Protein AF-A0A7T2X081-F1 (afdb_monomer)

Mean predicted aligned error: 10.22 Å

Foldseek 3Di:
DVPVVVVVVVVVVVVVVLVVVVVVCVVVPDDPLRVLVSVLVVQVVVWFVVFDPPGALADDCVLPNPGFDDRTSVSVSVNSVQVCCQAQRDPQDQARPDDDPGGHPVQVVVLVVVQAHWDQDPVGIDRPHDGNDDDPVPAAQEDDQDDLVVDDQPDPLSVLQLQLLQLLLVLVVLVVCSSVHPDVPPSSVVNVVSVVVNVVSQCCQRCQPPHVPDPRGRGHNNDHRNDRCPDPVVVVVRDDDPVPDDDD

pLDDT: mean 84.36, std 16.95, range [39.41, 98.56]

Organism: NCBI:txid430531

Radius of gyration: 25.01 Å; Cα contacts (8 Å, |Δi|>4): 275; chains: 1; bounding box: 81×42×77 Å

Structure (mmCIF, N/CA/C/O backbone):
data_AF-A0A7T2X081-F1
#
_entry.id   AF-A0A7T2X081-F1
#
loop_
_atom_site.group_PDB
_atom_site.id
_atom_site.type_symbol
_atom_site.label_atom_id
_atom_site.label_alt_id
_atom_site.label_comp_id
_atom_site.label_asym_id
_atom_site.label_entity_id
_atom_site.label_seq_id
_atom_site.pdbx_PDB_ins_code
_atom_site.Cartn_x
_atom_site.Cartn_y
_atom_site.Cartn_z
_atom_site.occupancy
_atom_site.B_iso_or_equiv
_atom_site.auth_seq_id
_atom_site.auth_comp_id
_atom_site.auth_asym_id
_atom_site.auth_atom_id
_atom_site.pdbx_PDB_model_num
ATOM 1 N N . MET A 1 1 ? -3.471 -3.786 50.797 1.00 47.47 1 MET A N 1
ATOM 2 C CA . MET A 1 1 ? -2.414 -4.611 50.154 1.00 47.47 1 MET A CA 1
ATOM 3 C C . MET A 1 1 ? -2.957 -5.833 49.402 1.00 47.47 1 MET A C 1
ATOM 5 O O . MET A 1 1 ? -2.297 -6.295 48.482 1.00 47.47 1 MET A O 1
ATOM 9 N N . THR A 1 2 ? -4.150 -6.334 49.727 1.00 54.56 2 THR A N 1
ATOM 10 C CA . THR A 1 2 ? -4.808 -7.488 49.079 1.00 54.56 2 THR A CA 1
ATOM 11 C C . THR A 1 2 ? -5.361 -7.208 47.672 1.00 54.56 2 THR A C 1
ATOM 13 O O . THR A 1 2 ? -5.342 -8.093 46.822 1.00 54.56 2 THR A O 1
ATOM 16 N N . ASP A 1 3 ? -5.768 -5.970 47.391 1.00 52.50 3 ASP A N 1
ATOM 17 C CA . ASP A 1 3 ? -6.436 -5.579 46.137 1.00 52.50 3 ASP A CA 1
ATOM 18 C C . ASP A 1 3 ? -5.483 -5.520 44.916 1.00 52.50 3 ASP A C 1
ATOM 20 O O . ASP A 1 3 ? -5.758 -6.037 43.832 1.00 52.50 3 ASP A O 1
ATOM 24 N N . VAL A 1 4 ? -4.262 -5.013 45.121 1.00 48.81 4 VAL A N 1
ATOM 25 C CA . VAL A 1 4 ? -3.225 -4.917 44.073 1.00 48.81 4 VAL A CA 1
ATOM 26 C C . VAL A 1 4 ? -2.733 -6.301 43.631 1.00 48.81 4 VAL A C 1
ATOM 28 O O . VAL A 1 4 ? -2.499 -6.535 42.446 1.00 48.81 4 VAL A O 1
ATOM 31 N N . GLN A 1 5 ? -2.610 -7.251 44.563 1.00 40.78 5 GLN A N 1
ATOM 32 C CA . GLN A 1 5 ? -2.199 -8.617 44.229 1.00 40.78 5 GLN A CA 1
ATOM 33 C C . GLN A 1 5 ? -3.288 -9.396 43.487 1.00 40.78 5 GLN A C 1
ATOM 35 O O . GLN A 1 5 ? -2.959 -10.222 42.633 1.00 40.78 5 GLN A O 1
ATOM 40 N N . HIS A 1 6 ? -4.565 -9.122 43.771 1.00 41.69 6 HIS A N 1
ATOM 41 C CA . HIS A 1 6 ? -5.681 -9.702 43.028 1.00 41.69 6 HIS A CA 1
ATOM 42 C C . HIS A 1 6 ? -5.705 -9.170 41.588 1.00 41.69 6 HIS A C 1
ATOM 44 O O . HIS A 1 6 ? -5.665 -9.960 40.648 1.00 41.69 6 HIS A O 1
ATOM 50 N N . SER A 1 7 ? -5.611 -7.847 41.413 1.00 51.84 7 SER A N 1
ATOM 51 C CA . SER A 1 7 ? -5.510 -7.186 40.102 1.00 51.84 7 SER A CA 1
ATOM 52 C C . SER A 1 7 ? -4.356 -7.729 39.243 1.00 51.84 7 SER A C 1
ATOM 54 O O . SER A 1 7 ? -4.560 -8.118 38.092 1.00 51.84 7 SER A O 1
ATOM 56 N N . LEU A 1 8 ? -3.156 -7.882 39.818 1.00 39.72 8 LEU A N 1
ATOM 57 C CA . LEU A 1 8 ? -1.982 -8.422 39.116 1.00 39.72 8 LEU A CA 1
ATOM 58 C C . LEU A 1 8 ? -2.126 -9.900 38.718 1.00 39.72 8 LEU A C 1
ATOM 60 O O . LEU A 1 8 ? -1.595 -10.313 37.684 1.00 39.72 8 LEU A O 1
ATOM 64 N N . ARG A 1 9 ? -2.821 -10.715 39.521 1.00 48.00 9 ARG A N 1
ATOM 65 C CA . ARG A 1 9 ? -3.093 -12.127 39.199 1.00 48.00 9 ARG A CA 1
ATOM 66 C C . ARG A 1 9 ? -4.097 -12.248 38.056 1.00 48.00 9 ARG A C 1
ATOM 68 O O . ARG A 1 9 ? -3.857 -13.020 37.131 1.00 48.00 9 ARG A O 1
ATOM 75 N N . THR A 1 10 ? -5.153 -11.440 38.078 1.00 50.50 10 THR A N 1
ATOM 76 C CA . THR A 1 10 ? -6.158 -11.377 37.008 1.00 50.50 10 THR A CA 1
ATOM 77 C C . THR A 1 10 ? -5.542 -10.8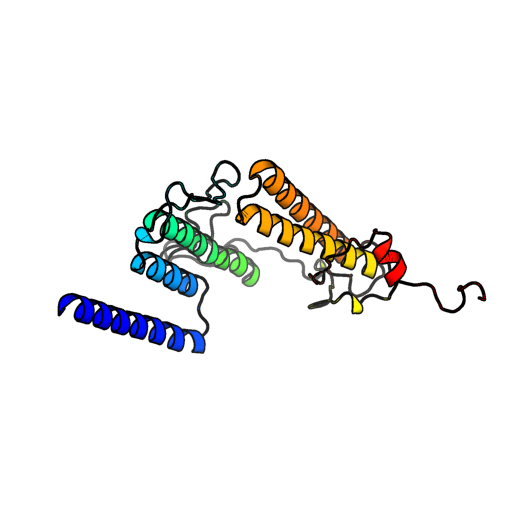81 35.699 1.00 50.50 10 THR A C 1
ATOM 79 O O . THR A 1 10 ? -5.813 -11.443 34.639 1.00 50.50 10 THR A O 1
ATOM 82 N N . TRP A 1 11 ? -4.640 -9.897 35.772 1.00 48.59 11 TRP A N 1
ATOM 83 C CA . TRP A 1 11 ? -3.919 -9.374 34.610 1.00 48.59 11 TRP A CA 1
ATOM 84 C C . TRP A 1 11 ? -2.988 -10.424 33.987 1.00 48.59 11 TRP A C 1
ATOM 86 O O . TRP A 1 11 ? -3.051 -10.670 32.787 1.00 48.59 11 TRP A O 1
ATOM 96 N N . LYS A 1 12 ? -2.198 -11.140 34.803 1.00 43.50 12 LYS A N 1
ATOM 97 C CA . LYS A 1 12 ? -1.326 -12.235 34.333 1.00 43.50 12 LYS A CA 1
ATOM 98 C C . LYS A 1 12 ? -2.103 -13.414 33.741 1.00 43.50 12 LYS A C 1
ATOM 100 O O . LYS A 1 12 ? -1.636 -14.016 32.779 1.00 43.50 12 LYS A O 1
ATOM 105 N N . ALA A 1 13 ? -3.260 -13.759 34.306 1.00 50.38 13 ALA A N 1
ATOM 106 C CA . ALA A 1 13 ? -4.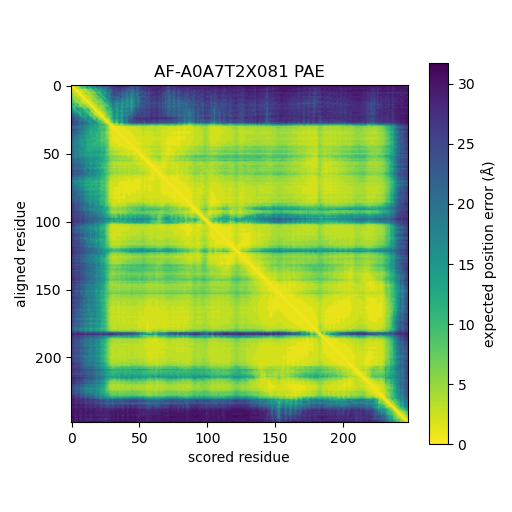101 -14.841 33.794 1.00 50.38 13 ALA A CA 1
ATOM 107 C C . ALA A 1 13 ? -4.726 -14.487 32.434 1.00 50.38 13 ALA A C 1
ATOM 109 O O . ALA A 1 13 ? -4.706 -15.314 31.525 1.00 50.38 13 ALA A O 1
ATOM 110 N N . ARG A 1 14 ? -5.204 -13.245 32.270 1.00 55.78 14 ARG A N 1
ATOM 111 C CA . ARG A 1 14 ? -5.718 -12.736 30.989 1.00 55.78 14 ARG A CA 1
ATOM 112 C C . ARG A 1 14 ? -4.627 -12.677 29.926 1.00 55.78 14 ARG A C 1
ATOM 114 O O . ARG A 1 14 ? -4.804 -13.259 28.866 1.00 55.78 14 ARG A O 1
ATOM 121 N N . PHE A 1 15 ? -3.460 -12.121 30.253 1.00 51.88 15 PHE A N 1
ATOM 122 C CA . PHE A 1 15 ? -2.326 -12.060 29.326 1.00 51.88 15 PHE A CA 1
ATOM 123 C C . PHE A 1 15 ? -1.852 -13.451 28.883 1.00 51.88 15 PHE A C 1
ATOM 125 O O . PHE A 1 15 ? -1.512 -13.640 27.723 1.00 51.88 15 PHE A O 1
ATOM 132 N N . ARG A 1 16 ? -1.877 -14.454 29.776 1.00 54.16 16 ARG A N 1
ATOM 133 C CA . ARG A 1 16 ? -1.564 -15.851 29.424 1.00 54.16 16 ARG A CA 1
ATOM 134 C C . ARG A 1 16 ? -2.585 -16.470 28.470 1.00 54.16 16 ARG A C 1
ATOM 136 O O . ARG A 1 16 ? -2.178 -17.212 27.585 1.00 54.16 16 ARG A O 1
ATOM 143 N N . ALA A 1 17 ? -3.874 -16.168 28.622 1.00 53.12 17 ALA A N 1
ATOM 144 C CA . ALA A 1 17 ? -4.904 -16.626 27.690 1.00 53.12 17 ALA A CA 1
ATOM 145 C C . ALA A 1 17 ? -4.756 -15.954 26.311 1.00 53.12 17 ALA A C 1
ATOM 147 O O . ALA A 1 17 ? -4.831 -16.635 25.291 1.00 53.12 17 ALA A O 1
ATOM 148 N N . THR A 1 18 ? -4.449 -14.652 26.275 1.00 54.59 18 THR A N 1
ATOM 149 C CA . THR A 1 18 ? -4.149 -13.911 25.037 1.00 54.59 18 THR A CA 1
ATOM 150 C C . THR A 1 18 ? -2.862 -14.414 24.371 1.00 54.59 18 THR A C 1
ATOM 152 O O . THR A 1 18 ? -2.838 -14.607 23.160 1.00 54.59 18 THR A O 1
ATOM 155 N N . SER A 1 19 ? -1.815 -14.717 25.150 1.00 53.28 19 SER A N 1
ATOM 156 C CA . SER A 1 19 ? -0.577 -15.349 24.666 1.00 53.28 19 SER A CA 1
ATOM 157 C C . SER A 1 19 ? -0.806 -16.755 24.117 1.00 53.28 19 SER A C 1
ATOM 159 O O . SER A 1 19 ? -0.250 -17.086 23.079 1.00 53.28 19 SER A O 1
ATOM 161 N N . ALA A 1 20 ? -1.634 -17.577 24.765 1.00 53.72 20 ALA A N 1
ATOM 162 C CA . ALA A 1 20 ? -1.940 -18.920 24.274 1.00 53.72 20 ALA A CA 1
ATOM 163 C C . ALA A 1 20 ? -2.733 -18.884 22.955 1.00 53.72 20 ALA A C 1
ATOM 165 O O . ALA A 1 20 ? -2.483 -19.695 22.068 1.00 53.72 20 ALA A O 1
ATOM 166 N N . LEU A 1 21 ? -3.642 -17.914 22.794 1.00 51.44 21 LEU A N 1
ATOM 167 C CA . LEU A 1 21 ? -4.319 -17.658 21.519 1.00 51.44 21 LEU A CA 1
ATOM 168 C C . LEU A 1 21 ? -3.327 -17.205 20.437 1.00 51.44 21 LEU A C 1
ATOM 170 O O . LEU A 1 21 ? -3.377 -17.724 19.330 1.00 51.44 21 LEU A O 1
ATOM 174 N N . LEU A 1 22 ? -2.386 -16.311 20.767 1.00 53.16 22 LEU A N 1
ATOM 175 C CA . LEU A 1 22 ? -1.318 -15.871 19.858 1.00 53.16 22 LEU A CA 1
ATOM 176 C C . LEU A 1 22 ? -0.390 -17.021 19.422 1.00 53.16 22 LEU A C 1
ATOM 178 O O . LEU A 1 22 ? -0.021 -17.086 18.252 1.00 53.16 22 LEU A O 1
ATOM 182 N N . GLU A 1 23 ? -0.034 -17.939 20.325 1.00 55.12 23 GLU A N 1
ATOM 183 C CA . GLU A 1 23 ? 0.834 -19.085 20.009 1.00 55.12 23 GLU A CA 1
ATOM 184 C C . GLU A 1 23 ? 0.128 -20.168 19.175 1.00 55.12 23 GLU A C 1
ATOM 186 O O . GLU A 1 23 ? 0.739 -20.742 18.274 1.00 55.12 23 GLU A O 1
ATOM 191 N N . ILE A 1 24 ? -1.165 -20.416 19.414 1.00 51.81 24 ILE A N 1
ATOM 192 C CA . ILE A 1 24 ? -1.968 -21.360 18.616 1.00 51.81 24 ILE A CA 1
ATOM 193 C C . ILE A 1 24 ? -2.199 -20.831 17.188 1.00 51.81 24 ILE A C 1
ATOM 195 O O . ILE A 1 24 ? -2.207 -21.617 16.237 1.00 51.81 24 ILE A O 1
ATOM 199 N N . ASP A 1 25 ? -2.355 -19.516 17.017 1.00 50.97 25 ASP A N 1
ATOM 200 C CA . ASP A 1 25 ? -2.622 -18.886 15.716 1.00 50.97 25 ASP A CA 1
ATOM 201 C C . ASP A 1 25 ? -1.334 -18.653 14.897 1.00 50.97 25 ASP A C 1
ATOM 203 O O . ASP A 1 25 ? -1.328 -18.796 13.674 1.00 50.97 25 ASP A O 1
ATOM 207 N N . ALA A 1 26 ? -0.192 -18.414 15.554 1.00 50.19 26 ALA A N 1
ATOM 208 C CA . ALA A 1 26 ? 1.115 -18.331 14.889 1.00 50.19 26 ALA A CA 1
ATOM 209 C C . ALA A 1 26 ? 1.510 -19.635 14.166 1.00 50.19 26 ALA A C 1
ATOM 211 O O . ALA A 1 26 ? 2.185 -19.586 13.139 1.00 50.19 26 ALA A O 1
ATOM 212 N N . ALA A 1 27 ? 1.047 -20.793 14.650 1.00 53.41 27 ALA A N 1
ATOM 213 C CA . ALA A 1 27 ? 1.278 -22.093 14.018 1.00 53.41 27 ALA A CA 1
ATOM 214 C C . ALA A 1 27 ? 0.388 -22.361 12.782 1.00 53.41 27 ALA A C 1
ATOM 216 O O . ALA A 1 27 ? 0.677 -23.281 12.014 1.00 53.41 27 ALA A O 1
ATOM 217 N N . ARG A 1 28 ? -0.688 -21.582 12.575 1.00 58.44 28 ARG A N 1
ATOM 218 C CA . ARG A 1 28 ? -1.619 -21.695 11.428 1.00 58.44 28 ARG A CA 1
ATOM 219 C C . ARG A 1 28 ? -1.616 -20.484 10.489 1.00 58.44 28 ARG A C 1
ATOM 221 O O . ARG A 1 28 ? -2.123 -20.599 9.378 1.00 58.44 28 ARG A O 1
ATOM 228 N N . GLY A 1 29 ? -1.005 -19.378 10.903 1.00 72.00 29 GLY A N 1
ATOM 229 C CA . GLY A 1 29 ? -1.048 -18.103 10.200 1.00 72.00 29 GLY A CA 1
ATOM 230 C C . GLY A 1 29 ? -2.359 -17.370 10.482 1.00 72.00 29 GLY A C 1
ATOM 231 O O . GLY A 1 29 ? -3.422 -17.776 10.022 1.00 72.00 29 GLY A O 1
ATOM 232 N N . LEU A 1 30 ? -2.267 -16.262 11.216 1.00 84.25 30 LEU A N 1
ATOM 233 C CA . LEU A 1 30 ? -3.377 -15.340 11.451 1.00 84.25 30 LEU A CA 1
ATOM 234 C C . LEU A 1 30 ? -3.886 -14.743 10.132 1.00 84.25 30 LEU A C 1
ATOM 236 O O . LEU A 1 30 ? -3.099 -14.224 9.337 1.00 84.25 30 LEU A O 1
ATOM 240 N N . THR A 1 31 ? -5.205 -14.719 9.933 1.00 89.38 31 THR A N 1
ATOM 241 C CA . THR A 1 31 ? -5.808 -13.800 8.953 1.00 89.38 31 THR A CA 1
ATOM 242 C C . THR A 1 31 ? -5.611 -12.348 9.396 1.00 89.38 31 THR A C 1
ATOM 244 O O . THR A 1 31 ? -5.414 -12.057 10.581 1.00 89.38 31 THR A O 1
ATOM 247 N N . ILE A 1 32 ? -5.702 -11.411 8.449 1.00 89.81 32 ILE A N 1
ATOM 248 C CA . ILE A 1 32 ? -5.635 -9.975 8.750 1.00 89.81 32 ILE A CA 1
ATOM 249 C C . ILE A 1 32 ? -6.745 -9.588 9.746 1.00 89.81 32 ILE A C 1
ATOM 251 O O . ILE A 1 32 ? -6.460 -8.895 10.724 1.00 89.81 32 ILE A O 1
ATOM 255 N N . GLY A 1 33 ? -7.977 -10.085 9.577 1.00 90.75 33 GLY A N 1
ATOM 256 C CA . GLY A 1 33 ? -9.068 -9.847 10.521 1.00 90.75 33 GLY A CA 1
ATOM 257 C C . GLY A 1 33 ? -8.808 -10.368 11.932 1.00 90.75 33 GLY A C 1
ATOM 258 O O . GLY A 1 33 ? -9.067 -9.656 12.907 1.00 90.75 33 GLY A O 1
ATOM 259 N N . GLN A 1 34 ? -8.238 -11.570 12.076 1.00 90.44 34 GLN A N 1
ATOM 260 C CA . GLN A 1 34 ? -7.848 -12.092 13.392 1.00 90.44 34 GLN A CA 1
ATOM 261 C C . GLN A 1 34 ? -6.754 -11.233 14.035 1.00 90.44 34 GLN A C 1
ATOM 263 O O . GLN A 1 34 ? -6.868 -10.875 15.208 1.00 90.44 34 GLN A O 1
ATOM 268 N N . PHE A 1 35 ? -5.732 -10.840 13.268 1.00 93.19 35 PHE A N 1
ATOM 269 C CA . PHE A 1 35 ? -4.669 -9.959 13.751 1.00 93.19 35 PHE A CA 1
ATOM 270 C C . PHE A 1 35 ? -5.232 -8.634 14.291 1.00 93.19 35 PHE A C 1
ATOM 272 O O . PHE A 1 35 ? -4.935 -8.233 15.419 1.00 93.19 35 PHE A O 1
ATOM 279 N N . TYR A 1 36 ? -6.120 -7.984 13.537 1.00 94.88 36 TYR A N 1
ATOM 280 C CA . TYR A 1 36 ? -6.758 -6.739 13.967 1.00 94.88 36 TYR A CA 1
ATOM 281 C C . TYR A 1 36 ? -7.749 -6.924 15.121 1.00 94.88 36 TYR A C 1
ATOM 283 O O . TYR A 1 36 ? -7.856 -6.043 15.976 1.00 94.88 36 TYR A O 1
ATOM 291 N N . SER A 1 37 ? -8.420 -8.073 15.211 1.00 91.62 37 SER A N 1
ATOM 292 C CA . SER A 1 37 ? -9.282 -8.403 16.352 1.00 91.62 37 SER A CA 1
ATOM 293 C C . SER A 1 37 ? -8.481 -8.481 17.652 1.00 91.62 37 SER A C 1
ATOM 295 O O . SER A 1 37 ? -8.911 -7.946 18.675 1.00 91.62 37 SER A O 1
ATOM 297 N N . LEU A 1 38 ? -7.280 -9.071 17.611 1.00 94.50 38 LEU A N 1
ATOM 298 C CA . LEU A 1 38 ? -6.371 -9.104 18.759 1.00 94.50 38 LEU A CA 1
ATOM 299 C C . LEU A 1 38 ? -5.942 -7.691 19.173 1.00 94.50 38 LEU A C 1
ATOM 301 O O . LEU A 1 38 ? -6.017 -7.356 20.355 1.00 94.50 38 LEU A O 1
ATOM 305 N N . ILE A 1 39 ? -5.570 -6.833 18.216 1.00 95.44 39 ILE A N 1
ATOM 306 C CA . ILE A 1 39 ? -5.230 -5.426 18.496 1.00 95.44 39 ILE A CA 1
ATOM 307 C C . ILE A 1 39 ? -6.420 -4.680 19.116 1.00 95.44 39 ILE A C 1
ATOM 309 O O . ILE A 1 39 ? -6.259 -4.007 20.133 1.00 95.44 39 ILE A O 1
ATOM 313 N N . SER A 1 40 ? -7.617 -4.821 18.543 1.00 96.62 40 SER A N 1
ATOM 314 C CA . SER A 1 40 ? -8.848 -4.184 19.031 1.00 96.62 40 SER A CA 1
ATOM 315 C C . SER A 1 40 ? -9.179 -4.587 20.473 1.00 96.62 40 SER A C 1
ATOM 317 O O . SER A 1 40 ? -9.556 -3.736 21.287 1.00 96.62 40 SER A O 1
ATOM 319 N N . ASN A 1 41 ? -9.002 -5.869 20.805 1.00 95.62 41 ASN A N 1
ATOM 320 C CA . ASN A 1 41 ? -9.203 -6.383 22.158 1.00 95.62 41 ASN A CA 1
ATOM 321 C C . ASN A 1 41 ? -8.161 -5.818 23.128 1.00 95.62 41 ASN A C 1
ATOM 323 O O . ASN A 1 41 ? -8.535 -5.315 24.186 1.00 95.62 41 ASN A O 1
ATOM 327 N N . MET A 1 42 ? -6.877 -5.812 22.748 1.00 96.56 42 MET A N 1
ATOM 328 C CA . MET A 1 42 ? -5.809 -5.231 23.572 1.00 96.56 42 MET A CA 1
ATOM 329 C C . MET A 1 42 ? -6.040 -3.739 23.845 1.00 96.56 42 MET A C 1
ATOM 331 O O . MET A 1 42 ? -5.890 -3.300 24.982 1.00 96.56 42 MET A O 1
ATOM 335 N N . ILE A 1 43 ? -6.469 -2.958 22.847 1.00 97.19 43 ILE A N 1
ATOM 336 C CA . ILE A 1 43 ? -6.833 -1.543 23.044 1.00 97.19 43 ILE A CA 1
ATOM 337 C C . ILE A 1 43 ? -7.970 -1.409 24.066 1.00 97.19 43 ILE A C 1
ATOM 339 O O . ILE A 1 43 ? -7.895 -0.564 24.960 1.00 97.19 43 ILE A O 1
ATOM 343 N N . GLY A 1 44 ? -8.993 -2.265 23.976 1.00 97.38 44 GLY A N 1
ATOM 344 C CA . GLY A 1 44 ? -10.091 -2.301 24.942 1.00 97.38 44 GLY A CA 1
ATOM 345 C C . GLY A 1 44 ? -9.638 -2.632 26.368 1.00 97.38 44 GLY A C 1
ATOM 346 O O . GLY A 1 44 ? -10.133 -2.033 27.319 1.00 97.38 44 GLY A O 1
ATOM 347 N N . GLU A 1 45 ? -8.666 -3.533 26.527 1.00 96.25 45 GLU A N 1
ATOM 348 C CA . GLU A 1 45 ? -8.097 -3.884 27.834 1.00 96.25 45 GLU A CA 1
ATOM 349 C C . GLU A 1 45 ? -7.258 -2.759 28.452 1.00 96.25 45 GLU A C 1
ATOM 351 O O . GLU A 1 45 ? -7.304 -2.559 29.670 1.00 96.25 45 GLU A O 1
ATOM 356 N N . VAL A 1 46 ? -6.490 -2.018 27.641 1.00 96.38 46 VAL A N 1
ATOM 357 C CA . VAL A 1 46 ? -5.747 -0.847 28.135 1.00 96.38 46 VAL A CA 1
ATOM 358 C C . VAL A 1 46 ? -6.719 0.260 28.556 1.00 96.38 46 VAL A C 1
ATOM 360 O O . VAL A 1 46 ? -6.487 0.916 29.577 1.00 96.38 46 VAL A O 1
ATOM 363 N N . GLY A 1 47 ? -7.827 0.423 27.830 1.00 97.12 47 GLY A N 1
ATOM 364 C CA . GLY A 1 47 ? -8.891 1.369 28.155 1.00 97.12 47 GLY A CA 1
ATOM 365 C C . GLY A 1 47 ? -8.577 2.813 27.750 1.00 97.12 47 GLY A C 1
ATOM 366 O O . GLY A 1 47 ? -7.500 3.126 27.240 1.00 97.12 47 GLY A O 1
ATOM 367 N N . ASP A 1 48 ? -9.513 3.726 28.025 1.00 97.38 48 ASP A N 1
ATOM 368 C CA . ASP A 1 48 ? -9.438 5.124 27.565 1.00 97.38 48 ASP A CA 1
ATOM 369 C C . ASP A 1 48 ? -8.224 5.904 28.098 1.00 97.38 48 ASP A C 1
ATOM 371 O O . ASP A 1 48 ? -7.785 6.873 27.484 1.00 97.38 48 ASP A O 1
ATOM 375 N N . LYS A 1 49 ? -7.602 5.439 29.187 1.00 95.62 49 LYS A N 1
ATOM 376 C CA . LYS A 1 49 ? -6.352 6.005 29.722 1.00 95.62 49 LYS A CA 1
ATOM 377 C C . LYS A 1 49 ? -5.151 5.895 28.769 1.00 95.62 49 LYS A C 1
ATOM 379 O O . LYS A 1 49 ? -4.122 6.509 29.034 1.00 95.62 49 LYS A O 1
ATOM 384 N N . ALA A 1 50 ? -5.247 5.091 27.706 1.00 93.81 50 ALA A N 1
ATOM 385 C CA . ALA A 1 50 ? -4.226 5.002 26.660 1.00 93.81 50 ALA A CA 1
ATOM 386 C C . ALA A 1 50 ? -4.168 6.254 25.772 1.00 93.81 50 ALA A C 1
ATOM 388 O O . ALA A 1 50 ? -3.162 6.493 25.103 1.00 93.81 50 ALA A O 1
ATOM 389 N N . PHE A 1 51 ? -5.260 7.020 25.726 1.00 96.06 51 PHE A N 1
ATOM 390 C CA . PHE A 1 51 ? -5.435 8.126 24.800 1.00 96.06 51 PHE A CA 1
ATOM 391 C C . PHE A 1 51 ? -5.127 9.453 25.482 1.00 96.06 51 PHE A C 1
ATOM 393 O O . PHE A 1 51 ? -5.293 9.629 26.688 1.00 96.06 51 PHE A O 1
ATOM 400 N N . ILE A 1 52 ? -4.649 10.398 24.684 1.00 94.06 52 ILE A N 1
ATOM 401 C CA . ILE A 1 52 ? -4.287 11.735 25.142 1.00 94.06 52 ILE A CA 1
ATOM 402 C C . ILE A 1 52 ? -5.344 12.746 24.700 1.00 94.06 52 ILE A C 1
ATOM 404 O O . ILE A 1 52 ? -5.970 12.588 23.650 1.00 94.06 52 ILE A O 1
ATOM 408 N N . ASN A 1 53 ? -5.486 13.819 25.472 1.00 90.88 53 ASN A N 1
ATOM 409 C CA . ASN A 1 53 ? -6.362 14.936 25.154 1.00 90.88 53 ASN A CA 1
ATOM 410 C C . ASN A 1 53 ? -5.572 16.257 25.284 1.00 90.88 53 ASN A C 1
ATOM 412 O O . ASN A 1 53 ? -5.037 16.508 26.366 1.00 90.88 53 ASN A O 1
ATOM 416 N N . PRO A 1 54 ? -5.470 17.090 24.230 1.00 91.25 54 PRO A N 1
ATOM 417 C CA . PRO A 1 54 ? -6.034 16.887 22.893 1.00 91.25 54 PRO A CA 1
ATOM 418 C C . PRO A 1 54 ? -5.349 15.744 22.120 1.00 91.25 54 PRO A C 1
ATOM 420 O O . PRO A 1 54 ? -4.163 15.476 22.342 1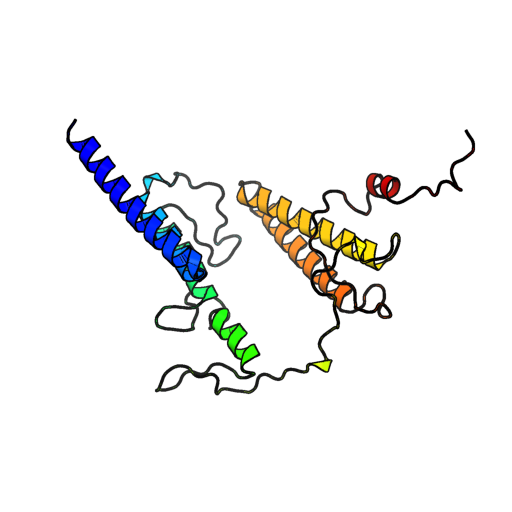.00 91.25 54 PRO A O 1
ATOM 423 N N . PRO A 1 55 ? -6.071 15.065 21.206 1.00 92.44 55 PRO A N 1
ATOM 424 C CA . PRO A 1 55 ? -5.473 14.066 20.329 1.00 92.44 55 PRO A CA 1
ATOM 425 C C . PRO A 1 55 ? -4.387 14.716 19.460 1.00 92.44 55 PRO A C 1
ATOM 427 O O . PRO A 1 55 ? -4.557 15.830 18.963 1.00 92.44 55 PRO A O 1
ATOM 430 N N . ARG A 1 56 ? -3.265 14.017 19.261 1.00 90.81 56 ARG A N 1
ATOM 431 C CA . ARG A 1 56 ? -2.133 14.492 18.444 1.00 90.81 56 ARG A CA 1
ATOM 432 C C . ARG A 1 56 ? -1.901 13.590 17.241 1.00 90.81 56 ARG A C 1
ATOM 434 O O . ARG A 1 56 ? -2.272 12.417 17.264 1.00 90.81 56 ARG A O 1
ATOM 441 N N . ASN A 1 57 ? -1.244 14.139 16.222 1.00 91.31 57 ASN A N 1
ATOM 442 C CA . ASN A 1 57 ? -0.765 13.409 15.043 1.00 91.31 57 ASN A CA 1
ATOM 443 C C . ASN A 1 57 ? -1.870 12.626 14.307 1.00 91.31 57 ASN A C 1
ATOM 445 O O . ASN A 1 57 ? -1.641 11.519 13.829 1.00 91.31 57 ASN A O 1
ATOM 449 N N . GLN A 1 58 ? -3.083 13.180 14.250 1.00 92.00 58 GLN A N 1
ATOM 450 C CA . GLN A 1 58 ? -4.221 12.553 13.579 1.00 92.00 58 GLN A CA 1
ATOM 451 C C . GLN A 1 58 ? -4.330 13.040 12.130 1.00 92.00 58 GLN A C 1
ATOM 453 O O . GLN A 1 58 ? -4.184 14.234 11.865 1.00 92.00 58 GLN A O 1
ATOM 458 N N . ILE A 1 59 ? -4.661 12.131 11.212 1.00 91.12 59 ILE A N 1
ATOM 459 C CA . ILE A 1 59 ? -5.124 12.473 9.863 1.00 91.12 59 ILE A CA 1
ATOM 460 C C . ILE A 1 59 ? -6.633 12.277 9.840 1.00 91.12 59 ILE A C 1
ATOM 462 O O . ILE A 1 59 ? -7.121 11.179 10.091 1.00 91.12 59 ILE A O 1
ATOM 466 N N . GLY A 1 60 ? -7.363 13.364 9.604 1.00 91.38 60 GLY A N 1
ATOM 467 C CA . GLY A 1 60 ? -8.817 13.389 9.713 1.00 91.38 60 GLY A CA 1
ATOM 468 C C . GLY A 1 60 ? -9.565 13.475 8.385 1.00 91.38 60 GLY A C 1
ATOM 469 O O . GLY A 1 60 ? -8.943 13.644 7.331 1.00 91.38 60 GLY A O 1
ATOM 470 N N . PRO A 1 61 ? -10.910 13.496 8.461 1.00 91.44 61 PRO A N 1
ATOM 471 C CA . PRO A 1 61 ? -11.817 13.620 7.317 1.00 91.44 61 PRO A CA 1
ATOM 472 C C . PRO A 1 61 ? -11.528 14.790 6.374 1.00 91.44 61 PRO A C 1
ATOM 474 O O . PRO A 1 61 ? -11.823 14.710 5.187 1.00 91.44 61 PRO A O 1
ATOM 477 N N . ALA A 1 62 ? -10.941 15.876 6.891 1.00 90.00 62 ALA A N 1
ATOM 478 C CA . ALA A 1 62 ? -10.583 17.050 6.097 1.00 90.00 62 ALA A CA 1
ATOM 479 C C . ALA A 1 62 ? -9.529 16.757 5.013 1.00 90.00 62 ALA A C 1
ATOM 481 O O . ALA A 1 62 ? -9.485 17.458 4.008 1.00 90.00 62 ALA A O 1
ATOM 482 N N . LEU A 1 63 ? -8.681 15.743 5.219 1.00 88.94 63 LEU A N 1
ATOM 483 C CA . LEU A 1 63 ? -7.649 15.324 4.264 1.00 88.94 63 LEU A CA 1
ATOM 484 C C . LEU A 1 63 ? -7.989 13.986 3.608 1.00 88.94 63 LEU A C 1
ATOM 486 O O . LEU A 1 63 ? -7.744 13.797 2.420 1.00 88.94 63 LEU A O 1
ATOM 490 N N . MET A 1 64 ? -8.559 13.062 4.380 1.00 88.12 64 MET A N 1
ATOM 491 C CA . MET A 1 64 ? -8.911 11.723 3.929 1.00 88.12 64 MET A CA 1
ATOM 492 C C . MET A 1 64 ? -10.362 11.441 4.317 1.00 88.12 64 MET A C 1
ATOM 494 O O . MET A 1 64 ? -10.623 11.211 5.499 1.00 88.12 64 MET A O 1
ATOM 498 N N . PRO A 1 65 ? -11.307 11.455 3.360 1.00 88.69 65 PRO A N 1
ATOM 499 C CA . PRO A 1 65 ? -12.682 11.048 3.621 1.00 88.69 65 PRO A CA 1
ATOM 500 C C . PRO A 1 65 ? -12.733 9.695 4.337 1.00 88.69 65 PRO A C 1
ATOM 502 O O . PRO A 1 65 ? -11.882 8.841 4.101 1.00 88.69 65 PRO A O 1
ATOM 505 N N . ASP A 1 66 ? -13.713 9.528 5.222 1.00 87.88 66 ASP A N 1
ATOM 506 C CA . ASP A 1 66 ? -13.935 8.316 6.026 1.00 87.88 66 ASP A CA 1
ATOM 507 C C . ASP A 1 66 ? -12.859 8.012 7.093 1.00 87.88 66 ASP A C 1
ATOM 509 O O . ASP A 1 66 ? -13.027 7.092 7.895 1.00 87.88 66 ASP A O 1
ATOM 513 N N . ALA A 1 67 ? -11.794 8.820 7.195 1.00 91.00 67 ALA A N 1
ATOM 514 C CA . ALA A 1 67 ? -10.807 8.680 8.263 1.00 91.00 67 ALA A CA 1
ATOM 515 C C . ALA A 1 67 ? -11.416 8.969 9.644 1.00 91.00 67 ALA A C 1
ATOM 517 O O . ALA A 1 67 ? -12.033 10.009 9.881 1.00 91.00 67 ALA A O 1
ATOM 518 N N . VAL A 1 68 ? -11.189 8.064 10.592 1.00 93.56 68 VAL A N 1
ATOM 519 C CA . VAL A 1 68 ? -11.670 8.199 11.969 1.00 93.56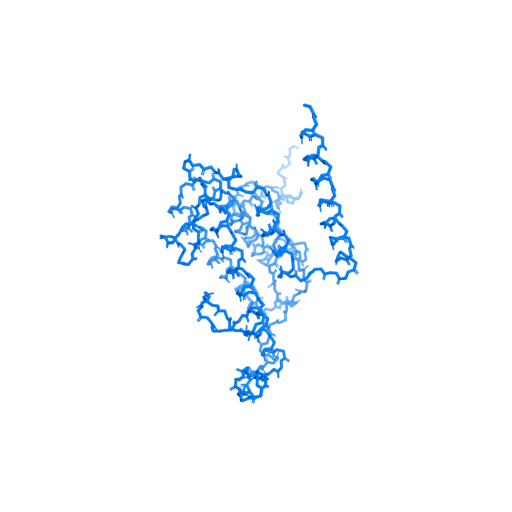 68 VAL A CA 1
ATOM 520 C C . VAL A 1 68 ? -10.614 8.914 12.810 1.00 93.56 68 VAL A C 1
ATOM 522 O O . VAL A 1 68 ? -9.488 8.438 12.936 1.00 93.56 68 VAL A O 1
ATOM 525 N N . ILE A 1 69 ? -10.983 10.040 13.428 1.00 95.06 69 ILE A N 1
ATOM 526 C CA . ILE A 1 69 ? -10.155 10.666 14.466 1.00 95.06 69 ILE A CA 1
ATOM 527 C C . ILE A 1 69 ? -10.235 9.809 15.729 1.00 95.06 69 ILE A C 1
ATOM 529 O O . ILE A 1 69 ? -11.318 9.604 16.279 1.00 95.06 69 ILE A O 1
ATOM 533 N N . VAL A 1 70 ? -9.086 9.327 16.199 1.00 96.38 70 VAL A N 1
ATOM 534 C CA . VAL A 1 70 ? -9.004 8.413 17.337 1.00 96.38 70 VAL A CA 1
ATOM 535 C C . VAL A 1 70 ? -8.767 9.196 18.626 1.00 96.38 70 VAL A C 1
ATOM 537 O O . VAL A 1 70 ? -7.708 9.790 18.830 1.00 96.38 70 VAL A O 1
ATOM 540 N N . THR A 1 71 ? -9.757 9.185 19.516 1.00 97.19 71 THR A N 1
ATOM 541 C CA . THR A 1 71 ? -9.738 9.919 20.796 1.00 97.19 71 THR A CA 1
ATOM 542 C C . THR A 1 71 ? -9.970 9.036 22.017 1.00 97.19 71 THR A C 1
ATOM 544 O O . THR A 1 71 ? -9.756 9.485 23.140 1.00 97.19 71 THR A O 1
ATOM 547 N N . ASN A 1 72 ? -10.420 7.799 21.815 1.00 97.62 72 ASN A N 1
ATOM 548 C CA . ASN A 1 72 ? -10.791 6.853 22.864 1.00 97.62 72 ASN A CA 1
ATOM 549 C C . ASN A 1 72 ? -10.838 5.419 22.306 1.00 97.62 72 ASN A C 1
ATOM 551 O O . ASN A 1 72 ? -10.655 5.199 21.104 1.00 97.62 72 ASN A O 1
ATOM 555 N N . VAL A 1 73 ? -11.136 4.439 23.163 1.00 98.31 73 VAL A N 1
ATOM 556 C CA . VAL A 1 73 ? -11.275 3.031 22.760 1.00 98.31 73 VAL A CA 1
ATOM 557 C C . VAL A 1 73 ? -12.327 2.871 21.665 1.00 98.31 73 VAL A C 1
ATOM 559 O O . VAL A 1 73 ? -12.081 2.180 20.679 1.00 98.31 73 VAL A O 1
ATOM 562 N N . ALA A 1 74 ? -13.483 3.523 21.799 1.00 98.19 74 ALA A N 1
ATOM 563 C CA . ALA A 1 74 ? -14.594 3.353 20.864 1.00 98.19 74 ALA A CA 1
ATOM 564 C C . ALA A 1 74 ? -14.224 3.766 19.426 1.00 98.19 74 ALA A C 1
ATOM 566 O O . ALA A 1 74 ? -14.497 3.023 18.480 1.00 98.19 74 ALA A O 1
ATOM 567 N N . THR A 1 75 ? -13.561 4.914 19.268 1.00 97.81 75 THR A N 1
ATOM 568 C CA . THR A 1 75 ? -13.090 5.433 17.972 1.00 97.81 75 THR A CA 1
ATOM 569 C C . THR A 1 75 ? -11.907 4.633 17.424 1.00 97.81 75 THR A C 1
ATOM 571 O O . THR A 1 75 ? -11.860 4.365 16.226 1.00 97.81 75 THR A O 1
ATOM 574 N N . ALA A 1 76 ? -10.997 4.152 18.278 1.00 97.81 76 ALA A N 1
ATOM 575 C CA . ALA A 1 76 ? -9.920 3.253 17.856 1.00 97.81 76 ALA A CA 1
ATOM 576 C C . ALA A 1 76 ? -10.464 1.926 17.302 1.00 97.81 76 ALA A C 1
ATOM 578 O O . ALA A 1 76 ? -10.072 1.476 16.226 1.00 97.81 76 ALA A O 1
ATOM 579 N N . GLN A 1 77 ? -11.415 1.316 18.011 1.00 97.81 77 GLN A N 1
ATOM 580 C CA . GLN A 1 77 ? -12.063 0.086 17.565 1.00 97.81 77 GLN A CA 1
ATOM 581 C C . GLN A 1 77 ? -12.922 0.319 16.318 1.00 97.81 77 GLN A C 1
ATOM 583 O O . GLN A 1 77 ? -13.038 -0.580 15.492 1.00 97.81 77 GLN A O 1
ATOM 588 N N . GLN A 1 78 ? -13.504 1.511 16.145 1.00 96.25 78 GLN A N 1
ATOM 589 C CA . GLN A 1 78 ? -14.173 1.888 14.898 1.00 96.25 78 GLN A CA 1
ATOM 590 C C . GLN A 1 78 ? -13.199 1.907 13.720 1.00 96.25 78 GLN A C 1
ATOM 592 O O . GLN A 1 78 ? -13.483 1.265 12.715 1.00 96.25 78 GLN A O 1
ATOM 597 N N . ALA A 1 79 ? -12.049 2.572 13.861 1.00 95.81 79 ALA A N 1
ATOM 598 C CA . ALA A 1 79 ? -11.028 2.607 12.816 1.00 95.81 79 ALA A CA 1
ATOM 599 C C . ALA A 1 79 ? -10.551 1.192 12.438 1.00 95.81 79 ALA A C 1
ATOM 601 O O . ALA A 1 79 ? -10.425 0.868 11.261 1.00 95.81 79 ALA A O 1
ATOM 602 N N . ILE A 1 80 ? -10.345 0.321 13.432 1.00 95.94 80 ILE A N 1
ATOM 603 C CA . ILE A 1 80 ? -9.948 -1.073 13.194 1.00 95.94 80 ILE A CA 1
ATOM 604 C C . ILE A 1 80 ? -11.048 -1.868 12.485 1.00 95.94 80 ILE A C 1
ATOM 606 O O . ILE A 1 80 ? -10.744 -2.622 11.563 1.00 95.94 80 ILE A O 1
ATOM 610 N N . ARG A 1 81 ? -12.319 -1.701 12.878 1.00 93.12 81 ARG A N 1
ATOM 611 C CA . ARG A 1 81 ? -13.440 -2.361 12.192 1.00 93.12 81 ARG A CA 1
ATOM 612 C C . ARG A 1 81 ? -13.473 -2.004 10.709 1.00 93.12 81 ARG A C 1
ATOM 614 O O . ARG A 1 81 ? -13.597 -2.915 9.903 1.00 93.12 81 ARG A O 1
ATOM 621 N N . THR A 1 82 ? -13.267 -0.735 10.354 1.00 92.50 82 THR A N 1
ATOM 622 C CA . THR A 1 82 ? -13.177 -0.310 8.948 1.00 92.50 82 THR A CA 1
ATOM 623 C C . THR A 1 82 ? -12.081 -1.065 8.190 1.00 92.50 82 THR A C 1
ATOM 625 O O . THR A 1 82 ? -12.349 -1.586 7.113 1.00 92.50 82 THR A O 1
ATOM 628 N N . ILE A 1 83 ? -10.881 -1.219 8.770 1.00 92.88 83 ILE A N 1
ATOM 629 C CA . ILE A 1 83 ? -9.776 -1.962 8.131 1.00 92.88 83 ILE A CA 1
ATOM 630 C C . ILE A 1 83 ? -10.170 -3.418 7.840 1.00 92.88 83 ILE A C 1
ATOM 632 O O . ILE A 1 83 ? -9.896 -3.938 6.757 1.00 92.88 83 ILE A O 1
ATOM 636 N N . VAL A 1 84 ? -10.809 -4.086 8.805 1.00 92.25 84 VAL A N 1
ATOM 637 C CA . VAL A 1 84 ? -11.258 -5.477 8.643 1.00 92.25 84 VAL A CA 1
ATOM 638 C C . VAL A 1 84 ? -12.356 -5.568 7.581 1.00 92.25 84 VAL A C 1
ATOM 640 O O . VAL A 1 84 ? -12.275 -6.403 6.682 1.00 92.25 84 VAL A O 1
ATOM 643 N N . GLU A 1 85 ? -13.343 -4.675 7.632 1.00 91.25 85 GLU A N 1
ATOM 644 C CA . GLU A 1 85 ? -14.476 -4.665 6.705 1.00 91.25 85 GLU A CA 1
ATOM 645 C C . GLU A 1 85 ? -14.061 -4.412 5.251 1.00 91.25 85 GLU A C 1
ATOM 647 O O . GLU A 1 85 ? -14.569 -5.083 4.354 1.00 91.25 85 GLU A O 1
ATOM 652 N N . GLU A 1 86 ? -13.115 -3.506 4.997 1.00 91.81 86 GLU A N 1
ATOM 653 C CA . GLU A 1 86 ? -12.562 -3.286 3.653 1.00 91.81 86 GLU A CA 1
ATOM 654 C C . GLU A 1 86 ? -11.733 -4.487 3.168 1.00 91.81 86 GLU A C 1
ATOM 656 O O . GLU A 1 86 ? -11.737 -4.822 1.981 1.00 91.81 86 GLU A O 1
ATOM 661 N N . GLY A 1 87 ? -11.024 -5.166 4.074 1.00 92.19 87 GLY A N 1
ATOM 662 C CA . GLY A 1 87 ? -10.180 -6.314 3.746 1.00 92.19 87 GLY A CA 1
ATOM 663 C C . GLY A 1 87 ? -10.972 -7.579 3.408 1.00 92.19 87 GLY A C 1
ATOM 664 O O . GLY A 1 87 ? -10.829 -8.148 2.321 1.00 92.19 87 GLY A O 1
ATOM 665 N N . GLU A 1 88 ? -11.812 -8.025 4.338 1.00 91.25 88 GLU A N 1
ATOM 666 C CA . GLU A 1 88 ? -12.467 -9.341 4.310 1.00 91.25 88 GLU A CA 1
ATOM 667 C C . GLU A 1 88 ? -13.994 -9.283 4.452 1.00 91.25 88 GLU A C 1
ATOM 669 O O . GLU A 1 88 ? -14.660 -10.317 4.383 1.00 91.25 88 GLU A O 1
ATOM 674 N N . GLY A 1 89 ? -14.568 -8.085 4.563 1.00 90.00 89 GLY A N 1
ATOM 675 C CA . GLY A 1 89 ? -15.999 -7.884 4.747 1.00 90.00 89 GLY A CA 1
ATOM 676 C C . GLY A 1 89 ? -16.408 -8.067 6.203 1.00 90.00 89 GLY A C 1
ATOM 677 O O . GLY A 1 89 ? -15.628 -7.895 7.134 1.00 90.00 89 GLY A O 1
ATOM 678 N N . THR A 1 90 ? -17.670 -8.419 6.407 1.00 85.69 90 THR A N 1
ATOM 679 C CA . THR A 1 90 ? -18.208 -8.733 7.735 1.00 85.69 90 THR A CA 1
ATOM 680 C C . THR A 1 90 ? -18.434 -10.234 7.863 1.00 85.69 90 THR A C 1
ATOM 682 O O . THR A 1 90 ? -18.531 -10.952 6.867 1.00 85.69 90 THR A O 1
ATOM 685 N N . SER A 1 91 ? -18.680 -10.709 9.085 1.00 79.00 91 SER A N 1
ATOM 686 C CA . SER A 1 91 ? -19.090 -12.100 9.329 1.00 79.00 91 SER A CA 1
ATOM 687 C C . SER A 1 91 ? -20.400 -12.506 8.636 1.00 79.00 91 SER A C 1
ATOM 689 O O . SER A 1 91 ? -20.730 -13.689 8.601 1.00 79.00 91 SER A O 1
ATOM 691 N N . LYS A 1 92 ? -21.166 -11.545 8.101 1.00 82.94 92 LYS A N 1
ATOM 692 C CA . LYS A 1 92 ? -22.484 -11.767 7.486 1.00 82.94 92 LYS A CA 1
ATOM 693 C C . LYS A 1 92 ? -22.575 -11.329 6.026 1.00 82.94 92 LYS A C 1
ATOM 695 O O . LYS A 1 92 ? -23.573 -11.627 5.374 1.00 82.94 92 LYS A O 1
ATOM 700 N N . SER A 1 93 ? -21.602 -10.574 5.523 1.00 85.69 93 SER A N 1
ATOM 701 C CA . SER A 1 93 ? -21.694 -9.943 4.209 1.00 85.69 93 SER A CA 1
ATOM 702 C C . SER A 1 93 ? -20.317 -9.710 3.593 1.00 85.69 93 SER A C 1
ATOM 704 O O . SER A 1 93 ? -19.440 -9.182 4.277 1.00 85.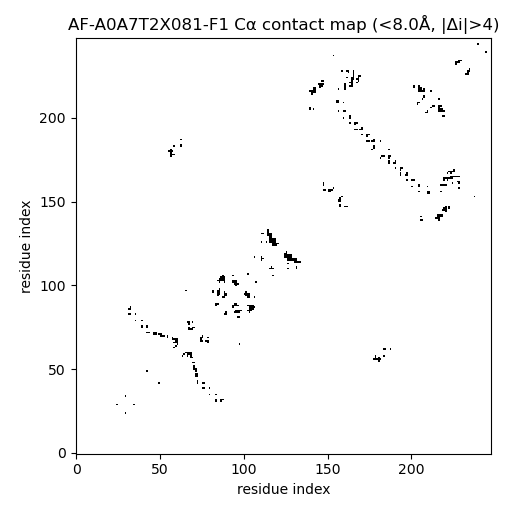69 93 SER A O 1
ATOM 706 N N . PRO A 1 94 ? -20.151 -9.983 2.286 1.00 85.94 94 PRO A N 1
ATOM 707 C CA . PRO A 1 94 ? -18.953 -9.635 1.532 1.00 85.94 94 PRO A CA 1
ATOM 708 C C . PRO A 1 94 ? -18.833 -8.140 1.241 1.00 85.94 94 PRO A C 1
ATOM 710 O O . PRO A 1 94 ? -17.875 -7.713 0.601 1.00 85.94 94 PRO A O 1
ATOM 713 N N . THR A 1 95 ? -19.836 -7.350 1.619 1.00 84.88 95 THR A N 1
ATOM 714 C CA . THR A 1 95 ? -19.845 -5.911 1.389 1.00 84.88 95 THR A CA 1
ATOM 715 C C . THR A 1 95 ? -19.001 -5.189 2.422 1.00 84.88 95 THR A C 1
ATOM 717 O O . THR A 1 95 ? -19.136 -5.455 3.616 1.00 84.88 95 THR A O 1
ATOM 720 N N . GLU A 1 96 ? -18.204 -4.233 1.964 1.00 79.12 96 GLU A N 1
ATOM 721 C CA . GLU A 1 96 ? -17.651 -3.210 2.848 1.00 79.12 96 GLU A CA 1
ATOM 722 C C . GLU A 1 96 ? -18.791 -2.286 3.311 1.00 79.12 96 GLU A C 1
ATOM 724 O O . GLU A 1 96 ? -19.705 -1.982 2.537 1.00 79.12 96 GLU A O 1
ATOM 729 N N . VAL A 1 97 ? -18.789 -1.903 4.590 1.00 74.69 97 VAL A N 1
ATOM 730 C CA . VAL A 1 97 ? -19.791 -0.975 5.151 1.00 74.69 97 VAL A CA 1
ATOM 731 C C . VAL A 1 97 ? -19.359 0.467 4.906 1.00 74.69 97 VAL A C 1
ATOM 733 O O . VAL A 1 97 ? -20.178 1.321 4.572 1.00 74.69 97 VAL A O 1
ATOM 736 N N . VAL A 1 98 ? -18.058 0.714 5.040 1.00 68.19 98 VAL A N 1
ATOM 737 C CA . VAL A 1 98 ? -17.386 1.972 4.731 1.00 68.19 98 VAL A CA 1
ATOM 738 C C . VAL A 1 98 ? -16.470 1.692 3.543 1.00 68.19 98 VAL A C 1
ATOM 740 O O . VAL A 1 98 ? -15.577 0.861 3.650 1.00 68.19 98 VAL A O 1
ATOM 743 N N . GLY A 1 99 ? -16.759 2.299 2.389 1.00 63.81 99 GLY A N 1
ATOM 744 C CA . GLY A 1 99 ? -15.994 2.096 1.158 1.00 63.81 99 GLY A CA 1
ATOM 745 C C . GLY A 1 99 ? -16.771 2.451 -0.116 1.00 63.81 99 GLY A C 1
ATOM 746 O O . GLY A 1 99 ? -17.950 2.806 -0.084 1.00 63.81 99 GLY A O 1
ATOM 747 N N . ARG A 1 100 ? -16.083 2.418 -1.263 1.00 69.62 100 ARG A N 1
ATOM 748 C CA . ARG A 1 100 ? -16.589 2.913 -2.565 1.00 69.62 100 ARG A CA 1
ATOM 749 C C . ARG A 1 100 ? -16.869 1.819 -3.596 1.00 69.62 100 ARG A C 1
ATOM 751 O O . ARG A 1 100 ? -17.426 2.093 -4.655 1.00 69.62 100 ARG A O 1
ATOM 758 N N . TYR A 1 101 ? -16.446 0.594 -3.323 1.00 69.12 101 TYR A N 1
ATOM 759 C CA . TYR A 1 101 ? -16.330 -0.515 -4.264 1.00 69.12 101 TYR A CA 1
ATOM 760 C C . TYR A 1 101 ? -17.259 -1.691 -3.950 1.00 69.12 101 TYR A C 1
ATOM 762 O O . TYR A 1 101 ? -17.154 -2.732 -4.606 1.00 69.12 101 TYR A O 1
ATOM 770 N N . ARG A 1 102 ? -18.209 -1.510 -3.019 1.00 83.31 102 ARG A N 1
ATOM 771 C CA . ARG A 1 102 ? -19.345 -2.398 -2.697 1.00 83.31 102 ARG A CA 1
ATOM 772 C C . ARG A 1 102 ? -18.973 -3.749 -2.081 1.00 83.31 102 ARG A C 1
ATOM 774 O O . ARG A 1 102 ? -19.737 -4.222 -1.250 1.00 83.31 102 ARG A O 1
ATOM 781 N N . TYR A 1 103 ? -17.863 -4.375 -2.464 1.00 92.25 103 TYR A N 1
ATOM 782 C CA . TYR A 1 103 ? -17.365 -5.635 -1.907 1.00 92.25 103 TYR A CA 1
ATOM 783 C C . TYR A 1 103 ? -15.952 -5.467 -1.351 1.00 92.25 103 TYR A C 1
ATOM 785 O O . TYR A 1 103 ? -15.132 -4.787 -1.965 1.00 92.25 103 TYR A O 1
ATOM 793 N N . ALA A 1 104 ? -15.658 -6.157 -0.253 1.00 94.12 104 ALA A N 1
ATOM 794 C CA . ALA A 1 104 ? -14.337 -6.169 0.359 1.00 94.12 104 ALA A CA 1
ATOM 795 C C . ALA A 1 104 ? -13.266 -6.771 -0.568 1.00 94.12 104 ALA A C 1
ATOM 797 O O . ALA A 1 104 ? -13.564 -7.520 -1.513 1.00 94.12 104 ALA A O 1
ATOM 798 N N . HIS A 1 105 ? -11.999 -6.462 -0.286 1.00 94.31 105 HIS A N 1
ATOM 799 C CA . HIS A 1 105 ? -10.847 -6.823 -1.111 1.00 94.31 105 HI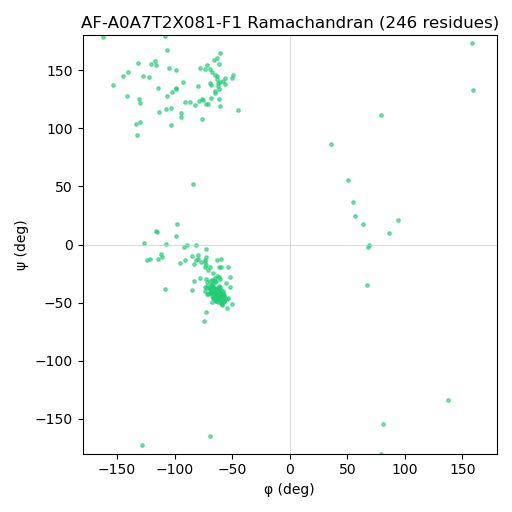S A CA 1
ATOM 800 C C . HIS A 1 105 ? -10.777 -8.318 -1.418 1.00 94.31 105 HIS A C 1
ATOM 802 O O . HIS A 1 105 ? -10.613 -8.679 -2.586 1.00 94.31 105 HIS A O 1
ATOM 808 N N . TYR A 1 106 ? -10.969 -9.182 -0.415 1.00 94.62 106 TYR A N 1
ATOM 809 C CA . TYR A 1 106 ? -10.984 -10.635 -0.600 1.00 94.62 106 TYR A CA 1
ATOM 810 C C . TYR A 1 106 ? -11.922 -11.051 -1.739 1.00 94.62 106 TYR A C 1
ATOM 812 O O . TYR A 1 106 ? -11.516 -11.731 -2.683 1.00 94.62 106 TYR A O 1
ATOM 820 N N . TYR A 1 107 ? -13.167 -10.575 -1.709 1.00 94.81 107 TYR A N 1
ATOM 821 C CA . TYR A 1 107 ? -14.168 -10.945 -2.702 1.00 94.81 107 TYR A CA 1
ATOM 822 C C . TYR A 1 107 ? -13.857 -10.358 -4.072 1.00 94.81 107 TYR A C 1
ATOM 824 O O . TYR A 1 107 ? -14.048 -11.044 -5.073 1.00 94.81 107 TYR A O 1
ATOM 832 N N . ARG A 1 108 ? -13.331 -9.130 -4.134 1.00 93.56 108 ARG A N 1
ATOM 833 C CA . ARG A 1 108 ? -12.930 -8.494 -5.396 1.00 93.56 108 ARG A CA 1
ATOM 834 C C . ARG A 1 108 ? -11.810 -9.262 -6.091 1.00 93.56 108 ARG A C 1
ATOM 836 O O . ARG A 1 108 ? -11.919 -9.517 -7.288 1.00 93.56 108 ARG A O 1
ATOM 843 N N . LEU A 1 109 ? -10.785 -9.670 -5.347 1.00 95.00 109 LEU A N 1
ATOM 844 C CA . LEU A 1 109 ? -9.685 -10.487 -5.866 1.00 95.00 109 LEU A CA 1
ATOM 845 C C . LEU A 1 109 ? -10.161 -11.891 -6.253 1.00 95.00 109 LEU A C 1
ATOM 847 O O . LEU A 1 109 ? -9.767 -12.421 -7.291 1.00 95.00 109 LEU A O 1
ATOM 851 N N . MET A 1 110 ? -11.072 -12.472 -5.474 1.00 95.44 110 MET A N 1
ATOM 852 C CA . MET A 1 110 ? -11.670 -13.760 -5.807 1.00 95.44 110 MET A CA 1
ATOM 853 C C . MET A 1 110 ? -12.507 -13.714 -7.088 1.00 95.44 110 MET A C 1
ATOM 855 O O . MET A 1 110 ? -12.490 -14.690 -7.827 1.00 95.44 110 MET A O 1
ATOM 859 N N . GLN A 1 111 ? -13.171 -12.599 -7.418 1.00 95.44 111 GLN A N 1
ATOM 860 C CA . GLN A 1 111 ? -13.840 -12.472 -8.720 1.00 95.44 111 GLN A CA 1
ATOM 861 C C . GLN A 1 111 ? -12.848 -12.624 -9.881 1.00 95.44 111 GLN A C 1
ATOM 863 O O . GLN A 1 111 ? -13.155 -13.307 -10.854 1.00 95.44 111 GLN A O 1
ATOM 868 N N . ILE A 1 112 ? -11.651 -12.032 -9.765 1.00 94.56 112 ILE A N 1
ATOM 869 C CA . ILE A 1 112 ? -10.586 -12.169 -10.771 1.00 94.56 112 ILE A CA 1
ATOM 870 C C . ILE A 1 112 ? -10.135 -13.631 -10.845 1.00 94.56 112 ILE A C 1
ATOM 872 O O . ILE A 1 112 ? -10.112 -14.207 -11.927 1.00 94.56 112 ILE A O 1
ATOM 876 N N . LYS A 1 113 ? -9.857 -14.259 -9.693 1.00 94.88 113 LYS A N 1
ATOM 877 C CA . LYS A 1 113 ? -9.449 -15.672 -9.620 1.00 94.88 113 LYS A CA 1
ATOM 878 C C . LYS A 1 113 ? -10.482 -16.622 -10.240 1.00 94.88 113 LYS A C 1
ATOM 880 O O . LYS A 1 113 ? -10.102 -17.591 -10.884 1.00 94.88 113 LYS A O 1
ATOM 885 N N . GLN A 1 114 ? -11.769 -16.365 -10.014 1.00 95.88 114 GLN A N 1
ATOM 886 C CA . GLN A 1 114 ? -12.873 -17.182 -10.528 1.00 95.88 114 GLN A CA 1
ATOM 887 C C . GLN A 1 114 ? -13.289 -16.796 -11.957 1.00 95.88 114 GLN A C 1
ATOM 889 O O . GLN A 1 114 ? -14.112 -17.481 -12.558 1.00 95.88 114 GLN A O 1
ATOM 894 N N . GLY A 1 115 ? -12.779 -15.683 -12.495 1.00 96.44 115 GLY A N 1
ATOM 895 C CA . GLY A 1 115 ? -13.167 -15.155 -13.805 1.00 96.44 115 GLY A CA 1
ATOM 896 C C . GLY A 1 115 ? -14.637 -14.728 -13.906 1.00 96.44 115 GLY A C 1
ATOM 897 O O . GLY A 1 115 ? -15.160 -14.609 -15.016 1.00 96.44 115 GLY A O 1
ATOM 898 N N . ARG A 1 116 ? -15.333 -14.520 -12.779 1.00 96.81 116 ARG A N 1
ATOM 899 C CA . ARG A 1 116 ? -16.766 -14.176 -12.730 1.00 96.81 116 ARG A CA 1
ATOM 900 C C . ARG A 1 116 ? -17.086 -13.228 -11.583 1.00 96.81 116 ARG A C 1
ATOM 902 O O . ARG A 1 116 ? -16.511 -13.322 -10.497 1.00 96.81 116 ARG A O 1
ATOM 909 N N . LYS A 1 117 ? -18.040 -12.323 -11.809 1.00 95.69 117 LYS A N 1
ATOM 910 C CA . LYS A 1 117 ? -18.525 -11.395 -10.781 1.00 95.69 117 LYS A CA 1
ATOM 911 C C . LYS A 1 117 ? -19.283 -12.125 -9.668 1.00 95.69 117 LYS A C 1
ATOM 913 O O . LYS A 1 117 ? -19.974 -13.117 -9.902 1.00 95.69 117 LYS A O 1
ATOM 918 N N . LEU A 1 118 ? -19.185 -11.581 -8.458 1.00 95.19 118 LEU A N 1
ATOM 919 C CA . LEU A 1 118 ? -19.929 -12.023 -7.288 1.00 95.19 118 LEU A CA 1
ATOM 920 C C . LEU A 1 118 ? -21.357 -11.474 -7.354 1.00 95.19 118 LEU A C 1
ATOM 922 O O . LEU A 1 118 ? -21.570 -10.255 -7.405 1.00 95.19 118 LEU A O 1
ATOM 926 N N . VAL A 1 119 ? -22.333 -12.371 -7.299 1.00 93.56 119 VAL A N 1
ATOM 927 C CA . VAL A 1 119 ? -23.759 -12.037 -7.257 1.00 93.56 119 VAL A CA 1
ATOM 928 C C . VAL A 1 119 ? -24.373 -12.493 -5.943 1.00 93.56 119 VAL A C 1
ATOM 930 O O . VAL A 1 119 ? -23.864 -13.400 -5.287 1.00 93.56 119 VAL A O 1
ATOM 933 N N . LYS A 1 120 ? -25.455 -11.818 -5.552 1.00 91.94 120 LYS A N 1
ATOM 934 C CA . LYS A 1 120 ? -26.277 -12.176 -4.399 1.00 91.94 120 LYS A CA 1
ATOM 935 C C . LYS A 1 120 ? -27.587 -12.762 -4.906 1.00 91.94 120 LYS A C 1
ATOM 937 O O . LYS A 1 120 ? -28.261 -12.113 -5.704 1.00 91.94 120 LYS A O 1
ATOM 942 N N . ASP A 1 121 ? -27.945 -13.935 -4.414 1.00 87.19 121 ASP A N 1
ATOM 943 C CA . ASP A 1 121 ? -29.204 -14.617 -4.694 1.00 87.19 121 ASP A CA 1
ATOM 944 C C . ASP A 1 121 ? -29.898 -15.040 -3.381 1.00 87.19 121 ASP A C 1
ATOM 946 O O . ASP A 1 121 ? -29.497 -14.633 -2.287 1.00 87.19 121 ASP A O 1
ATOM 950 N N . GLN A 1 122 ? -30.984 -15.813 -3.482 1.00 85.94 122 GLN A N 1
ATOM 951 C CA . GLN A 1 122 ? -31.752 -16.283 -2.321 1.00 85.94 122 GLN A CA 1
ATOM 952 C C . GLN A 1 122 ? -30.974 -17.273 -1.437 1.00 85.94 122 GLN A C 1
ATOM 954 O O . GLN A 1 122 ? -31.271 -17.389 -0.251 1.00 85.94 122 GLN A O 1
ATOM 959 N N . SER A 1 123 ? -29.991 -17.978 -2.002 1.00 85.00 123 SER A N 1
ATOM 960 C CA . SER A 1 123 ? -29.155 -18.968 -1.314 1.00 85.00 123 SER A CA 1
ATOM 961 C C . SER A 1 123 ? -27.879 -18.373 -0.710 1.00 85.00 123 SER A C 1
ATOM 963 O O . SER A 1 123 ? -27.235 -19.014 0.119 1.00 85.00 123 SER A O 1
ATOM 965 N N . GLY A 1 124 ? -27.527 -17.138 -1.079 1.00 90.00 124 GLY A N 1
ATOM 966 C CA . GLY A 1 124 ? -26.383 -16.416 -0.534 1.00 90.00 124 GLY A CA 1
ATOM 967 C C . GLY A 1 124 ? -25.601 -15.676 -1.611 1.00 90.00 124 GLY A C 1
ATOM 968 O O . GLY A 1 124 ? -26.172 -14.955 -2.428 1.00 90.00 124 GLY A O 1
ATOM 969 N N . TYR A 1 125 ? -24.275 -15.805 -1.572 1.00 92.81 125 TYR A N 1
ATOM 970 C CA . TYR A 1 125 ? -23.377 -15.199 -2.550 1.00 92.81 125 TYR A CA 1
ATOM 971 C C . TYR A 1 125 ? -22.668 -16.277 -3.363 1.00 92.81 125 TYR A C 1
ATOM 973 O O . TYR A 1 125 ? -22.140 -17.236 -2.803 1.00 92.81 125 TYR A O 1
ATOM 981 N N . SER A 1 126 ? -22.612 -16.093 -4.680 1.00 94.25 126 SER A N 1
ATOM 982 C CA . SER A 1 126 ? -21.953 -17.024 -5.596 1.00 94.25 126 SER A CA 1
ATOM 983 C C . SER A 1 126 ? -21.187 -16.277 -6.694 1.00 94.25 126 SER A C 1
ATOM 985 O O . SER A 1 126 ? -21.568 -15.183 -7.114 1.00 94.25 126 SER A O 1
ATOM 987 N N . TYR A 1 127 ? -20.081 -16.853 -7.176 1.00 95.81 127 TYR A N 1
ATOM 988 C CA . TYR A 1 127 ? -19.305 -16.322 -8.311 1.00 95.81 127 TYR A CA 1
ATOM 989 C C . TYR A 1 127 ? -19.910 -16.775 -9.647 1.00 95.81 127 TYR A C 1
ATOM 991 O O . TYR A 1 127 ? -19.240 -17.373 -10.484 1.00 95.81 127 TYR A O 1
ATOM 999 N N . SER A 1 128 ? -21.210 -16.550 -9.821 1.00 95.44 128 SER A N 1
ATOM 1000 C CA . SER A 1 128 ? -21.982 -16.990 -10.991 1.00 95.44 128 SER A CA 1
ATOM 1001 C C . SER A 1 128 ? -22.374 -15.842 -11.929 1.00 95.44 128 SER A C 1
ATOM 1003 O O . SER A 1 128 ? -22.992 -16.084 -12.965 1.00 95.44 128 SER A O 1
ATOM 1005 N N . GLY A 1 129 ? -21.986 -14.603 -11.604 1.00 95.38 129 GLY A N 1
ATOM 1006 C CA . GLY A 1 129 ? -22.299 -13.418 -12.398 1.00 95.38 129 GLY A CA 1
ATOM 1007 C C . GLY A 1 129 ? -21.573 -13.347 -13.740 1.00 95.38 129 GLY A C 1
ATOM 1008 O O . GLY A 1 129 ? -21.000 -14.331 -14.229 1.00 95.38 129 GLY A O 1
ATOM 1009 N N . ASP A 1 130 ? -21.590 -12.147 -14.329 1.00 96.81 130 ASP A N 1
ATOM 1010 C CA . ASP A 1 130 ? -20.928 -11.865 -15.606 1.00 96.81 130 ASP A CA 1
ATOM 1011 C C . ASP A 1 130 ? -19.479 -12.349 -15.602 1.00 96.81 130 ASP A C 1
ATOM 1013 O O . ASP A 1 130 ? -18.765 -12.216 -14.600 1.00 96.81 130 ASP A O 1
ATOM 1017 N N . SER A 1 131 ? -19.035 -12.859 -16.748 1.00 97.25 131 SER A N 1
ATOM 1018 C CA . SER A 1 131 ? -17.629 -13.181 -16.957 1.00 97.25 131 SER A CA 1
ATOM 1019 C C . SER A 1 131 ? -16.768 -11.919 -16.851 1.00 97.25 131 SER A C 1
ATOM 1021 O O . SER A 1 131 ? -17.134 -10.847 -17.336 1.00 97.25 131 SER A O 1
ATOM 1023 N N . ILE A 1 132 ? -15.616 -12.057 -16.199 1.00 95.19 132 ILE A N 1
ATOM 1024 C CA . ILE A 1 132 ? -14.553 -11.059 -16.200 1.00 95.19 132 ILE A CA 1
ATOM 1025 C C . ILE A 1 132 ? -13.584 -11.450 -17.308 1.00 95.19 132 ILE A C 1
ATOM 1027 O O . ILE A 1 132 ? -12.885 -12.455 -17.204 1.00 95.19 132 ILE A O 1
ATOM 1031 N N . VAL A 1 133 ? -13.565 -10.651 -18.374 1.00 92.56 133 VAL A N 1
ATOM 1032 C CA . VAL A 1 133 ? -12.657 -10.857 -19.503 1.00 92.56 133 VAL A CA 1
ATOM 1033 C C . VAL A 1 133 ? -11.226 -10.577 -19.047 1.00 92.56 133 VAL A C 1
ATOM 1035 O O . VAL A 1 133 ? -10.934 -9.505 -18.518 1.00 92.56 133 VAL A O 1
ATOM 1038 N N . PHE A 1 134 ? -10.342 -11.546 -19.264 1.00 91.19 134 PHE A N 1
ATOM 1039 C CA . PHE A 1 134 ? -8.912 -11.448 -19.004 1.00 91.19 134 PHE A CA 1
ATOM 1040 C C . PHE A 1 134 ? -8.170 -11.944 -20.242 1.00 91.19 134 PHE A C 1
ATOM 1042 O O . PHE A 1 134 ? -8.432 -13.052 -20.706 1.00 91.19 134 PHE A O 1
ATOM 1049 N N . ASP A 1 135 ? -7.273 -11.116 -20.772 1.00 92.69 135 ASP A N 1
ATOM 1050 C CA . ASP A 1 135 ? -6.365 -11.475 -21.857 1.00 92.69 135 ASP A CA 1
ATOM 1051 C C . ASP A 1 135 ? -4.966 -11.715 -21.269 1.00 92.69 135 ASP A C 1
ATOM 1053 O O . ASP A 1 135 ? -4.264 -10.748 -20.955 1.00 92.69 135 ASP A O 1
ATOM 1057 N N . PRO A 1 136 ? -4.539 -12.981 -21.108 1.00 90.06 136 PRO A N 1
ATOM 10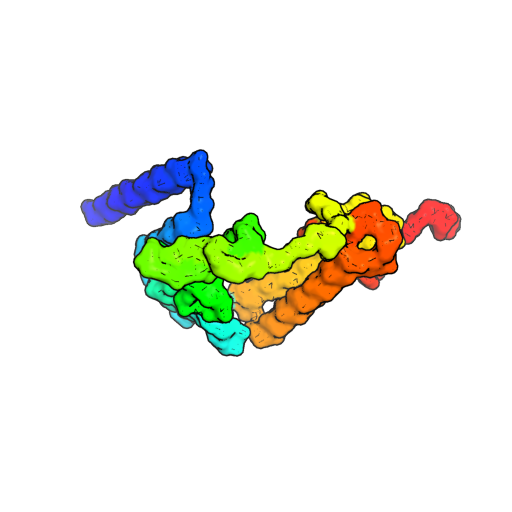58 C CA . PRO A 1 136 ? -3.209 -13.291 -20.600 1.00 90.06 136 PRO A CA 1
ATOM 1059 C C . PRO A 1 136 ? -2.090 -12.753 -21.498 1.00 90.06 136 PRO A C 1
ATOM 1061 O O . PRO A 1 136 ? -1.011 -12.452 -20.999 1.00 90.06 136 PRO A O 1
ATOM 1064 N N . SER A 1 137 ? -2.336 -12.617 -22.807 1.00 92.38 137 SER A N 1
ATOM 1065 C CA . SER A 1 137 ? -1.338 -12.109 -23.756 1.00 92.38 137 SER A CA 1
ATOM 1066 C C . SER A 1 137 ? -1.113 -10.599 -23.631 1.00 92.38 137 SER A C 1
ATOM 1068 O O . SER A 1 137 ? -0.061 -10.099 -24.022 1.00 92.38 137 SER A O 1
ATOM 1070 N N . GLY A 1 138 ? -2.061 -9.885 -23.016 1.00 89.56 138 GLY A N 1
ATOM 1071 C CA . GLY A 1 138 ? -1.948 -8.469 -22.676 1.00 89.56 138 GLY A CA 1
ATOM 1072 C C . GLY A 1 138 ? -1.169 -8.183 -21.385 1.00 89.56 138 GLY A C 1
ATOM 1073 O O . GLY A 1 138 ? -1.032 -7.019 -21.009 1.00 89.56 138 GLY A O 1
ATOM 1074 N N . VAL A 1 139 ? -0.672 -9.207 -20.679 1.00 91.19 139 VAL A N 1
ATOM 1075 C CA . VAL A 1 139 ? 0.124 -9.035 -19.454 1.00 91.19 139 VAL A CA 1
ATOM 1076 C C . VAL A 1 139 ? 1.599 -8.855 -19.811 1.00 91.19 139 VAL A C 1
ATOM 1078 O O . VAL A 1 139 ? 2.207 -9.715 -20.443 1.00 91.19 139 VAL A O 1
ATOM 1081 N N . TYR A 1 140 ? 2.189 -7.740 -19.378 1.00 91.12 140 TYR A N 1
ATOM 1082 C CA . TYR A 1 140 ? 3.612 -7.472 -19.578 1.00 91.12 140 TYR A CA 1
ATOM 1083 C C . TYR A 1 140 ? 4.497 -8.469 -18.822 1.00 91.12 140 TYR A C 1
ATOM 1085 O O . TYR A 1 140 ? 4.319 -8.685 -17.623 1.00 91.12 140 TYR A O 1
ATOM 1093 N N . ASP A 1 141 ? 5.492 -9.015 -19.522 1.00 90.12 141 ASP A N 1
ATOM 1094 C CA . ASP A 1 141 ? 6.515 -9.886 -18.944 1.00 90.12 141 ASP A CA 1
ATOM 1095 C C . ASP A 1 141 ? 7.545 -9.063 -18.155 1.00 90.12 141 ASP A C 1
ATOM 1097 O O . ASP A 1 141 ? 8.348 -8.311 -18.725 1.00 90.12 141 ASP A O 1
ATOM 1101 N N . VAL A 1 142 ? 7.482 -9.183 -16.829 1.00 91.31 142 VAL A N 1
ATOM 1102 C CA . VAL A 1 142 ? 8.309 -8.452 -15.863 1.00 91.31 142 VAL A CA 1
ATOM 1103 C C . VAL A 1 142 ? 8.983 -9.432 -14.898 1.00 91.31 142 VAL A C 1
ATOM 1105 O O . VAL A 1 142 ? 8.381 -10.443 -14.529 1.00 91.31 142 VAL A O 1
ATOM 1108 N N . PRO A 1 143 ? 10.219 -9.155 -14.447 1.00 90.31 143 PRO A N 1
ATOM 1109 C CA . PRO A 1 143 ? 10.932 -10.038 -13.532 1.00 90.31 143 PRO A CA 1
ATOM 1110 C C . PRO A 1 143 ? 10.235 -10.122 -12.167 1.00 90.31 143 PRO A C 1
ATOM 1112 O O . PRO A 1 143 ? 9.705 -9.136 -11.651 1.00 90.31 143 PRO A O 1
ATOM 1115 N N . GLY A 1 144 ? 10.292 -11.299 -11.540 1.00 91.81 144 GLY A N 1
ATOM 1116 C CA . GLY A 1 144 ? 9.888 -11.471 -10.146 1.00 91.81 144 GLY A CA 1
ATOM 1117 C C . GLY A 1 144 ? 10.956 -10.932 -9.191 1.00 91.81 144 GLY A C 1
ATOM 1118 O O . GLY A 1 144 ? 12.100 -11.368 -9.254 1.00 91.81 144 GLY A O 1
ATOM 1119 N N . ASN A 1 145 ? 10.577 -10.021 -8.285 1.00 92.62 145 ASN A N 1
ATOM 1120 C CA . ASN A 1 145 ? 11.458 -9.417 -7.266 1.00 92.62 145 ASN A CA 1
ATOM 1121 C C . ASN A 1 145 ? 12.780 -8.840 -7.833 1.00 92.62 145 ASN A C 1
ATOM 1123 O O . ASN A 1 145 ? 13.855 -9.221 -7.358 1.00 92.62 145 ASN A O 1
ATOM 1127 N N . PRO A 1 146 ? 12.721 -7.928 -8.825 1.00 93.94 146 PRO A N 1
ATOM 1128 C CA . PRO A 1 146 ? 13.923 -7.345 -9.411 1.00 93.94 146 PRO A CA 1
ATOM 1129 C C . PRO A 1 146 ? 14.736 -6.568 -8.376 1.00 93.94 146 PRO A C 1
ATOM 1131 O O . PRO A 1 146 ? 14.197 -6.035 -7.402 1.00 93.94 146 PRO A O 1
ATOM 1134 N N . LYS A 1 147 ? 16.030 -6.440 -8.640 1.00 95.88 147 LYS A N 1
ATOM 1135 C CA . LYS A 1 147 ? 16.988 -5.595 -7.930 1.00 95.88 147 LYS A CA 1
ATOM 1136 C C . LYS A 1 147 ? 17.618 -4.596 -8.884 1.00 95.88 147 LYS A C 1
ATOM 1138 O O . LYS A 1 147 ? 17.750 -4.832 -10.080 1.00 95.88 147 LYS A O 1
ATOM 1143 N N . VAL A 1 148 ? 18.094 -3.482 -8.341 1.00 94.62 148 VAL A N 1
ATOM 1144 C CA . VAL A 1 148 ? 18.877 -2.484 -9.081 1.00 94.62 148 VAL A CA 1
ATOM 1145 C C . VAL A 1 148 ? 20.105 -3.115 -9.741 1.00 94.62 148 VAL A C 1
ATOM 1147 O O . VAL A 1 148 ? 20.520 -2.658 -10.805 1.00 94.62 148 VAL A O 1
ATOM 1150 N N . ALA A 1 149 ? 20.691 -4.138 -9.112 1.00 94.62 149 ALA A N 1
ATOM 1151 C CA . ALA A 1 149 ? 21.841 -4.875 -9.631 1.00 94.62 149 ALA A CA 1
ATOM 1152 C C . ALA A 1 149 ? 21.518 -5.739 -10.865 1.00 94.62 149 ALA A C 1
ATOM 1154 O O . ALA A 1 149 ? 22.434 -6.055 -11.619 1.00 94.62 149 ALA A O 1
ATOM 1155 N N . ASP A 1 150 ? 20.243 -6.059 -11.112 1.00 92.25 150 ASP A N 1
ATOM 1156 C CA . ASP A 1 150 ? 19.819 -6.832 -12.288 1.00 92.25 150 ASP A CA 1
ATOM 1157 C C . ASP A 1 150 ? 19.886 -5.997 -13.577 1.00 92.25 150 ASP A C 1
ATOM 1159 O O . ASP A 1 150 ? 19.853 -6.529 -14.687 1.00 92.25 150 ASP A O 1
ATOM 1163 N N . TYR A 1 151 ? 19.994 -4.670 -13.451 1.00 90.69 151 TYR A N 1
ATOM 1164 C CA . TYR A 1 151 ? 20.124 -3.754 -14.577 1.00 90.69 151 TYR A CA 1
ATOM 1165 C C . TYR A 1 151 ? 21.594 -3.360 -14.784 1.00 90.69 151 TYR A C 1
ATOM 1167 O O . TYR A 1 151 ? 22.262 -2.981 -13.819 1.00 90.69 151 TYR A O 1
ATOM 1175 N N . PRO A 1 152 ? 22.118 -3.354 -16.027 1.00 90.94 152 PRO A N 1
ATOM 1176 C CA . PRO A 1 152 ? 23.511 -2.988 -16.269 1.00 90.94 152 PRO A CA 1
ATOM 1177 C C . PRO A 1 152 ? 23.852 -1.598 -15.722 1.00 90.94 152 PRO A C 1
ATOM 1179 O O . PRO A 1 152 ? 23.037 -0.666 -15.792 1.00 90.94 152 PRO A O 1
ATOM 1182 N N . SER A 1 153 ? 25.067 -1.435 -15.194 1.00 90.44 153 SER A N 1
ATOM 1183 C CA . SER A 1 153 ? 2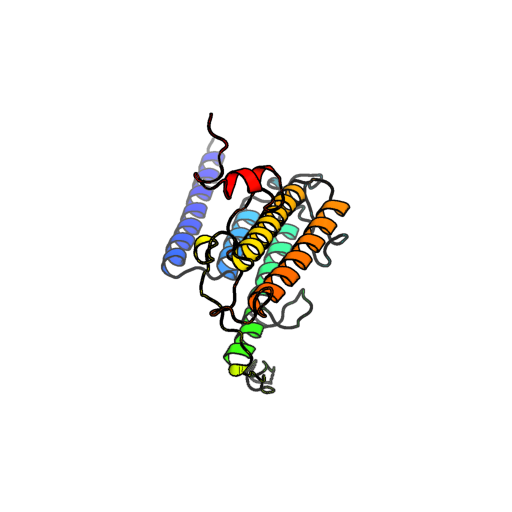5.544 -0.122 -14.753 1.00 90.44 153 SER A CA 1
ATOM 1184 C C . SER A 1 153 ? 25.511 0.885 -15.906 1.00 90.44 153 SER A C 1
ATOM 1186 O O . SER A 1 153 ? 25.759 0.529 -17.054 1.00 90.44 153 SER A O 1
ATOM 1188 N N . GLY A 1 154 ? 25.124 2.130 -15.622 1.00 87.00 154 GLY A N 1
ATOM 1189 C CA . GLY A 1 154 ? 24.959 3.166 -16.647 1.00 87.00 154 GLY A CA 1
ATOM 1190 C C . GLY A 1 154 ? 23.779 2.960 -17.612 1.00 87.00 154 GLY A C 1
ATOM 1191 O O . GLY A 1 154 ? 23.550 3.815 -18.470 1.00 87.00 154 GLY A O 1
ATOM 1192 N N . SER A 1 155 ? 22.989 1.888 -17.483 1.00 90.19 155 SER A N 1
ATOM 1193 C CA . SER A 1 155 ? 21.810 1.679 -18.330 1.00 90.19 155 SER A CA 1
ATOM 1194 C C . SER A 1 155 ? 20.664 2.631 -17.983 1.00 90.19 155 SER A C 1
ATOM 1196 O O . SER A 1 155 ? 20.520 3.115 -16.855 1.00 90.19 155 SER A O 1
ATOM 1198 N N . ALA A 1 156 ? 19.802 2.887 -18.967 1.00 90.69 156 ALA A N 1
ATOM 1199 C CA . ALA A 1 156 ? 18.614 3.708 -18.774 1.00 90.69 156 ALA A CA 1
ATOM 1200 C C . ALA A 1 156 ? 17.596 3.034 -17.828 1.00 90.69 156 ALA A C 1
ATOM 1202 O O . ALA A 1 156 ? 16.919 3.716 -17.064 1.00 90.69 156 ALA A O 1
ATOM 1203 N N . GLN A 1 157 ? 17.556 1.700 -17.809 1.00 91.62 157 GLN A N 1
ATOM 1204 C CA . GLN A 1 157 ? 16.745 0.884 -16.906 1.00 91.62 157 GLN A CA 1
ATOM 1205 C C . GLN A 1 157 ? 17.226 1.011 -15.459 1.00 91.62 157 GLN A C 1
ATOM 1207 O O . GLN A 1 157 ? 16.411 1.241 -14.566 1.00 91.62 157 GLN A O 1
ATOM 1212 N N . ARG A 1 158 ? 18.547 0.957 -15.225 1.00 93.00 158 ARG A N 1
ATOM 1213 C CA . ARG A 1 158 ? 19.112 1.173 -13.886 1.00 93.00 158 ARG A CA 1
ATOM 1214 C C . ARG A 1 158 ? 18.817 2.579 -13.374 1.00 93.00 158 ARG A C 1
ATOM 1216 O O . ARG A 1 158 ? 18.422 2.729 -12.222 1.00 93.00 158 ARG A O 1
ATOM 1223 N N . ARG A 1 159 ? 18.929 3.603 -14.231 1.00 93.38 159 ARG A N 1
ATOM 1224 C CA . ARG A 1 159 ? 18.518 4.978 -13.887 1.00 93.38 159 ARG A CA 1
ATOM 1225 C C . ARG A 1 159 ? 17.031 5.068 -13.540 1.00 93.38 159 ARG A C 1
ATOM 1227 O O . ARG A 1 159 ? 16.698 5.657 -12.516 1.00 93.38 159 ARG A O 1
ATOM 1234 N N . ALA A 1 160 ? 16.155 4.463 -14.344 1.00 94.31 160 ALA A N 1
ATOM 1235 C CA . ALA A 1 160 ? 14.717 4.441 -14.078 1.00 94.31 160 ALA A CA 1
ATOM 1236 C C . ALA A 1 160 ? 14.391 3.755 -12.739 1.00 94.31 160 ALA A C 1
ATOM 1238 O O . ALA A 1 160 ? 13.647 4.313 -11.934 1.00 94.31 160 ALA A O 1
ATOM 1239 N N . CYS A 1 161 ? 15.013 2.605 -12.457 1.00 95.25 161 CYS A N 1
ATOM 1240 C CA . CYS A 1 161 ? 14.834 1.891 -11.194 1.00 95.25 161 CYS A CA 1
ATOM 1241 C C . CYS A 1 161 ? 15.360 2.691 -9.991 1.00 95.25 161 CYS A C 1
ATOM 1243 O O . CYS A 1 161 ? 14.678 2.789 -8.975 1.00 95.25 161 CYS A O 1
ATOM 1245 N N . ASN A 1 162 ? 16.535 3.319 -10.106 1.00 96.38 162 ASN A N 1
ATOM 1246 C CA . ASN A 1 162 ? 17.076 4.184 -9.052 1.00 96.38 162 ASN A CA 1
ATOM 1247 C C . ASN A 1 162 ? 16.158 5.382 -8.773 1.00 96.38 162 ASN A C 1
ATOM 1249 O O . ASN A 1 162 ? 15.915 5.715 -7.615 1.00 96.38 162 ASN A O 1
ATOM 1253 N N . ASN A 1 163 ? 15.617 6.010 -9.820 1.00 96.62 163 ASN A N 1
ATOM 1254 C CA . ASN A 1 163 ? 14.680 7.123 -9.686 1.00 96.62 163 ASN A CA 1
ATOM 1255 C C . ASN A 1 163 ? 13.362 6.690 -9.019 1.00 96.62 163 ASN A C 1
ATOM 1257 O O . ASN A 1 163 ? 12.850 7.390 -8.140 1.00 96.62 163 ASN A O 1
ATOM 1261 N N . PHE A 1 164 ? 12.848 5.508 -9.373 1.00 97.75 164 PHE A N 1
ATOM 1262 C CA . PHE A 1 164 ? 11.711 4.907 -8.677 1.00 97.75 164 PHE A CA 1
ATOM 1263 C C . PHE A 1 164 ? 12.011 4.690 -7.191 1.00 97.75 164 PHE A C 1
ATOM 1265 O O . PHE A 1 164 ? 11.255 5.140 -6.332 1.00 97.75 164 PHE A O 1
ATOM 1272 N N . ASN A 1 165 ? 13.138 4.055 -6.872 1.00 98.31 165 ASN A N 1
ATOM 1273 C CA . ASN A 1 165 ? 13.533 3.751 -5.497 1.00 98.31 165 ASN A CA 1
ATOM 1274 C C . ASN A 1 165 ? 13.722 5.012 -4.646 1.00 98.31 165 ASN A C 1
ATOM 1276 O O . ASN A 1 165 ? 13.334 5.044 -3.475 1.00 98.31 165 ASN A O 1
ATOM 1280 N N . TYR A 1 166 ? 14.267 6.077 -5.238 1.00 98.38 166 TYR A N 1
ATOM 1281 C CA . TYR A 1 166 ? 14.389 7.373 -4.577 1.00 98.38 166 TYR A CA 1
ATOM 1282 C C . TYR A 1 166 ? 13.017 7.999 -4.295 1.00 98.38 166 TYR A C 1
ATOM 1284 O O . TYR A 1 166 ? 12.757 8.470 -3.184 1.00 98.38 166 TYR A O 1
ATOM 1292 N N . THR A 1 167 ? 12.101 7.938 -5.264 1.00 98.56 167 THR A N 1
ATOM 1293 C CA . THR A 1 167 ? 10.714 8.404 -5.099 1.00 98.56 167 THR A CA 1
ATOM 1294 C C . THR A 1 167 ? 9.992 7.596 -4.014 1.00 98.56 167 THR A C 1
ATOM 1296 O O . THR A 1 167 ? 9.306 8.167 -3.166 1.00 98.56 167 THR A O 1
ATOM 1299 N N . TYR A 1 168 ? 10.204 6.278 -3.970 1.00 98.56 168 TYR A N 1
ATOM 1300 C CA . TYR A 1 168 ? 9.618 5.384 -2.970 1.00 98.56 168 TYR A CA 1
ATOM 1301 C C . TYR A 1 168 ? 10.148 5.698 -1.570 1.00 98.56 168 TYR A C 1
ATOM 1303 O O . TYR A 1 168 ? 9.383 5.879 -0.624 1.00 98.56 168 TYR A O 1
ATOM 1311 N N . THR A 1 169 ? 11.461 5.878 -1.453 1.00 98.56 169 THR A N 1
ATOM 1312 C CA . THR A 1 169 ? 12.112 6.297 -0.208 1.00 98.56 169 THR A CA 1
ATOM 1313 C C . THR A 1 169 ? 11.592 7.656 0.265 1.00 98.56 169 THR A C 1
ATOM 1315 O O . THR A 1 169 ? 11.319 7.844 1.453 1.00 98.56 169 THR A O 1
ATOM 1318 N N . SER A 1 170 ? 11.403 8.597 -0.661 1.00 98.19 170 SER A N 1
ATOM 1319 C CA . SER A 1 170 ? 10.838 9.918 -0.377 1.00 98.19 170 SER A CA 1
ATOM 1320 C C . SER A 1 170 ? 9.391 9.827 0.110 1.00 98.19 170 SER A C 1
ATOM 1322 O O . SER A 1 170 ? 9.035 10.513 1.071 1.00 98.19 170 SER A O 1
ATOM 1324 N N . LEU A 1 171 ? 8.572 8.941 -0.474 1.00 98.25 171 LEU A N 1
ATOM 1325 C CA . LEU A 1 171 ? 7.209 8.672 -0.006 1.00 98.25 171 LEU A CA 1
ATOM 1326 C C . LEU A 1 171 ? 7.218 8.176 1.442 1.00 98.25 171 LEU A C 1
ATOM 1328 O O . LEU A 1 171 ? 6.513 8.741 2.275 1.00 98.25 171 LEU A O 1
ATOM 1332 N N . LEU A 1 172 ? 8.052 7.182 1.764 1.00 97.94 172 LEU A N 1
ATOM 1333 C CA . LEU A 1 172 ? 8.147 6.635 3.122 1.00 97.94 172 LEU A CA 1
ATOM 1334 C C . LEU A 1 172 ? 8.595 7.689 4.144 1.00 97.94 172 LEU A C 1
ATOM 1336 O O . LEU A 1 172 ? 7.991 7.809 5.210 1.00 97.94 172 LEU A O 1
ATOM 1340 N N . LYS A 1 173 ? 9.610 8.500 3.816 1.00 96.56 173 LYS A N 1
ATOM 1341 C CA . LYS A 1 173 ? 10.067 9.607 4.677 1.00 96.56 173 LYS A CA 1
ATOM 1342 C C . LYS A 1 173 ? 8.980 10.666 4.879 1.00 96.56 173 LYS A C 1
ATOM 1344 O O . LYS A 1 173 ? 8.819 11.185 5.982 1.00 96.56 173 LYS A O 1
ATOM 1349 N N . THR A 1 174 ? 8.215 10.971 3.833 1.00 95.88 174 THR A N 1
ATOM 1350 C CA . THR A 1 174 ? 7.143 11.974 3.898 1.00 95.88 174 THR A CA 1
ATOM 1351 C C . THR A 1 174 ? 5.958 11.464 4.717 1.00 95.88 174 THR A C 1
ATOM 1353 O O . THR A 1 174 ? 5.472 12.194 5.578 1.00 95.88 174 THR A O 1
ATOM 1356 N N . LEU A 1 175 ? 5.555 10.200 4.537 1.00 95.50 175 LEU A N 1
ATOM 1357 C CA . LEU A 1 175 ? 4.557 9.533 5.382 1.00 95.50 175 LEU A CA 1
ATOM 1358 C C . LEU A 1 175 ? 5.002 9.493 6.847 1.00 95.50 175 LEU A C 1
ATOM 1360 O O . LEU A 1 175 ? 4.215 9.808 7.735 1.00 95.50 175 LEU A O 1
ATOM 1364 N N . HIS A 1 176 ? 6.274 9.175 7.106 1.00 94.81 176 HIS A N 1
ATOM 1365 C CA . HIS A 1 176 ? 6.833 9.199 8.455 1.00 94.81 176 HIS A CA 1
ATOM 1366 C C . HIS A 1 176 ? 6.707 10.587 9.099 1.00 94.81 176 HIS A C 1
ATOM 1368 O O . HIS A 1 176 ? 6.233 10.694 10.227 1.00 94.81 176 HIS A O 1
ATOM 1374 N N . ALA A 1 177 ? 7.084 11.658 8.395 1.00 93.44 177 ALA A N 1
ATOM 1375 C CA . ALA A 1 177 ? 6.943 13.021 8.909 1.00 93.44 177 ALA A CA 1
ATOM 1376 C C . ALA A 1 177 ? 5.470 13.407 9.144 1.00 93.44 177 ALA A C 1
ATOM 1378 O O . ALA A 1 177 ? 5.143 13.984 10.183 1.00 93.44 177 ALA A O 1
ATOM 1379 N N . LEU A 1 178 ? 4.585 13.048 8.207 1.00 92.88 178 LEU A N 1
ATOM 1380 C CA . LEU A 1 178 ? 3.145 13.299 8.286 1.00 92.88 178 LEU A CA 1
ATOM 1381 C C . LEU A 1 178 ? 2.526 12.630 9.526 1.00 92.88 178 LEU A C 1
ATOM 1383 O O . LEU A 1 178 ? 1.869 13.294 10.325 1.00 92.88 178 LEU A O 1
ATOM 1387 N N . PHE A 1 179 ? 2.795 11.341 9.744 1.00 92.25 179 PHE A N 1
ATOM 1388 C CA . PHE A 1 179 ? 2.281 10.590 10.898 1.00 92.25 179 PHE A CA 1
ATOM 1389 C C . PHE A 1 179 ? 2.947 10.966 12.230 1.00 92.25 179 PHE A C 1
ATOM 1391 O O . PHE A 1 179 ? 2.445 10.610 13.293 1.00 92.25 179 PHE A O 1
ATOM 1398 N N . ASN A 1 180 ? 4.032 11.744 12.196 1.00 92.19 180 ASN A N 1
ATOM 1399 C CA . ASN A 1 180 ? 4.641 12.358 13.377 1.00 92.19 180 ASN A CA 1
ATOM 1400 C C . ASN A 1 180 ? 4.215 13.824 13.590 1.00 92.19 180 ASN A C 1
ATOM 1402 O O . ASN A 1 180 ? 4.851 14.545 14.355 1.00 92.19 180 ASN A O 1
ATOM 1406 N N . GLY A 1 181 ? 3.120 14.259 12.955 1.00 87.38 181 GLY A N 1
ATOM 1407 C CA . GLY A 1 181 ? 2.455 15.531 13.257 1.00 87.38 181 GLY A CA 1
ATOM 1408 C C . GLY A 1 181 ? 3.005 16.750 12.520 1.00 87.38 181 GLY A C 1
ATOM 1409 O O . GLY A 1 181 ? 2.627 17.875 12.840 1.00 87.38 181 GLY A O 1
ATOM 1410 N N . GLN A 1 182 ? 3.882 16.565 11.531 1.00 83.31 182 GLN A N 1
ATOM 1411 C CA . GLN A 1 182 ? 4.402 17.685 10.753 1.00 83.31 182 GLN A CA 1
ATOM 1412 C C . GLN A 1 182 ? 3.404 18.080 9.648 1.00 83.31 182 GLN A C 1
ATOM 1414 O O . GLN A 1 182 ? 3.074 17.259 8.799 1.00 83.31 182 GLN A O 1
ATOM 1419 N N . THR A 1 183 ? 2.937 19.336 9.690 1.00 68.12 183 THR A N 1
ATOM 1420 C CA . THR A 1 183 ? 2.183 20.073 8.645 1.00 68.12 183 THR A CA 1
ATOM 1421 C C . THR A 1 183 ? 1.189 19.240 7.807 1.00 68.12 183 THR A C 1
ATOM 1423 O O . THR A 1 183 ? 1.523 18.806 6.703 1.00 68.12 183 THR A O 1
ATOM 1426 N N . PRO A 1 184 ? -0.065 19.065 8.276 1.00 67.56 184 PRO A N 1
ATOM 1427 C CA . PRO A 1 184 ? -1.021 18.124 7.686 1.00 67.56 184 PRO A CA 1
ATOM 1428 C C . PRO A 1 184 ? -1.397 18.404 6.222 1.00 67.56 184 PRO A C 1
ATOM 1430 O O . PRO A 1 184 ? -1.580 17.457 5.473 1.00 67.56 184 PRO A O 1
ATOM 1433 N N . GLY A 1 185 ? -1.500 19.668 5.792 1.00 71.38 185 GLY A N 1
ATOM 1434 C CA . GLY A 1 185 ? -1.936 20.013 4.428 1.00 71.38 185 GLY A CA 1
ATOM 1435 C C . GLY A 1 185 ? -0.865 19.759 3.364 1.00 71.38 185 GLY A C 1
ATOM 1436 O O . GLY A 1 185 ? -1.008 18.876 2.518 1.00 71.38 185 GLY A O 1
ATOM 1437 N N . ASP A 1 186 ? 0.239 20.505 3.429 1.00 83.50 186 ASP A N 1
ATOM 1438 C CA . ASP A 1 186 ? 1.295 20.454 2.408 1.00 83.50 186 ASP A CA 1
ATOM 1439 C C . ASP A 1 186 ? 1.961 19.079 2.323 1.00 83.50 186 ASP A C 1
ATOM 1441 O O . ASP A 1 186 ? 2.250 18.589 1.229 1.00 83.50 186 ASP A O 1
ATOM 1445 N N . ARG A 1 187 ? 2.168 18.407 3.466 1.00 88.44 187 ARG A N 1
ATOM 1446 C CA . ARG A 1 187 ? 2.770 17.068 3.468 1.00 88.44 187 ARG A CA 1
ATOM 1447 C C . ARG A 1 187 ? 1.829 16.004 2.932 1.00 88.44 187 ARG A C 1
ATOM 1449 O O . ARG A 1 187 ? 2.299 15.111 2.234 1.00 88.44 187 ARG A O 1
ATOM 1456 N N . PHE A 1 188 ? 0.530 16.086 3.217 1.00 91.44 188 PHE A N 1
ATOM 1457 C CA . PHE A 1 188 ? -0.436 15.158 2.632 1.00 91.44 188 PHE A CA 1
ATOM 1458 C C . PHE A 1 188 ? -0.478 15.317 1.108 1.00 91.44 188 PHE A C 1
ATOM 1460 O O . PHE A 1 188 ? -0.363 14.328 0.389 1.00 91.44 188 PHE A O 1
ATOM 1467 N N . ASN A 1 189 ? -0.496 16.553 0.601 1.00 92.25 189 ASN A N 1
ATOM 1468 C CA . ASN A 1 189 ? -0.397 16.813 -0.839 1.00 92.25 189 ASN A CA 1
ATOM 1469 C C . ASN A 1 189 ? 0.909 16.270 -1.445 1.00 92.25 189 ASN A C 1
ATOM 1471 O O . ASN A 1 189 ? 0.882 15.661 -2.516 1.00 92.25 189 ASN A O 1
ATOM 1475 N N . ALA A 1 190 ? 2.043 16.416 -0.750 1.00 94.56 190 ALA A N 1
ATOM 1476 C CA . ALA A 1 190 ? 3.314 15.835 -1.181 1.00 94.56 190 ALA A CA 1
ATOM 1477 C C . ALA A 1 190 ? 3.268 14.296 -1.237 1.00 94.56 190 ALA A C 1
ATOM 1479 O O . ALA A 1 190 ? 3.752 13.708 -2.204 1.00 94.56 190 ALA A O 1
ATOM 1480 N N . VAL A 1 191 ? 2.642 13.638 -0.253 1.00 95.56 191 VAL A N 1
ATOM 1481 C CA . VAL A 1 191 ? 2.401 12.182 -0.264 1.00 95.56 191 VAL A CA 1
ATOM 1482 C C . VAL A 1 191 ? 1.613 11.777 -1.510 1.00 95.56 191 VAL A C 1
ATOM 1484 O O . VAL A 1 191 ? 2.041 10.870 -2.224 1.00 95.56 191 VAL A O 1
ATOM 1487 N N . ILE A 1 192 ? 0.515 12.474 -1.819 1.00 95.50 192 ILE A N 1
ATOM 1488 C CA . ILE A 1 192 ? -0.290 12.201 -3.019 1.00 95.50 192 ILE A CA 1
ATOM 1489 C C . ILE A 1 192 ? 0.539 12.396 -4.299 1.00 95.50 192 ILE A C 1
ATOM 1491 O O . ILE A 1 192 ? 0.530 11.531 -5.177 1.00 95.50 192 ILE A O 1
ATOM 1495 N N . GLY A 1 193 ? 1.313 13.480 -4.399 1.00 97.69 193 GLY A N 1
ATOM 1496 C CA . GLY A 1 193 ? 2.197 13.734 -5.543 1.00 97.69 193 GLY A CA 1
ATOM 1497 C C . GLY A 1 193 ? 3.259 12.645 -5.747 1.00 97.69 193 GLY A C 1
ATOM 1498 O O . GLY A 1 193 ? 3.521 12.224 -6.879 1.00 97.69 193 GLY A O 1
ATOM 1499 N N . LEU A 1 194 ? 3.825 12.124 -4.655 1.00 98.25 194 LEU A N 1
ATOM 1500 C CA . LEU A 1 194 ? 4.785 11.019 -4.687 1.00 98.25 194 LEU A CA 1
ATOM 1501 C C . LEU A 1 194 ? 4.120 9.698 -5.099 1.00 98.25 194 LEU A C 1
ATOM 1503 O O . LEU A 1 194 ? 4.682 8.975 -5.918 1.00 98.25 194 LEU A O 1
ATOM 1507 N N . MET A 1 195 ? 2.906 9.400 -4.620 1.00 98.06 195 MET A N 1
ATOM 1508 C CA . MET A 1 195 ? 2.139 8.226 -5.067 1.00 98.06 195 MET A CA 1
ATOM 1509 C C . MET A 1 195 ? 1.849 8.271 -6.575 1.00 98.06 195 MET A C 1
ATOM 1511 O O . MET A 1 195 ? 2.015 7.266 -7.271 1.00 98.06 195 MET A O 1
ATOM 1515 N N . MET A 1 196 ? 1.470 9.441 -7.100 1.00 98.25 196 MET A N 1
ATOM 1516 C CA . MET A 1 196 ? 1.249 9.634 -8.537 1.00 98.25 196 MET A CA 1
ATOM 1517 C C . MET A 1 196 ? 2.543 9.464 -9.341 1.00 98.25 196 MET A C 1
ATOM 1519 O O . MET A 1 196 ? 2.532 8.808 -10.385 1.00 98.25 196 MET A O 1
ATOM 1523 N N . SER A 1 197 ? 3.662 9.981 -8.827 1.00 98.31 197 SER A N 1
ATOM 1524 C CA . SER A 1 197 ? 4.989 9.785 -9.423 1.00 98.31 197 SER A CA 1
ATOM 1525 C C . SER A 1 197 ? 5.383 8.308 -9.472 1.00 98.31 197 SER A C 1
ATOM 1527 O O . SER A 1 197 ? 5.780 7.828 -10.531 1.00 98.31 197 SER A O 1
ATOM 1529 N N . LEU A 1 198 ? 5.199 7.560 -8.377 1.00 98.44 198 LEU A N 1
ATOM 1530 C CA . LEU A 1 198 ? 5.474 6.119 -8.336 1.00 98.44 198 LEU A CA 1
ATOM 1531 C C . LEU A 1 198 ? 4.639 5.351 -9.354 1.00 98.44 198 LEU A C 1
ATOM 1533 O O . LEU A 1 198 ? 5.176 4.515 -10.079 1.00 98.44 198 LEU A O 1
ATOM 1537 N N . LYS A 1 199 ? 3.338 5.655 -9.448 1.00 98.00 199 LYS A N 1
ATOM 1538 C CA . LYS A 1 199 ? 2.455 5.041 -10.445 1.00 98.00 199 LYS A CA 1
ATOM 1539 C C . LYS A 1 199 ? 2.970 5.292 -11.861 1.00 98.00 199 LYS A C 1
ATOM 1541 O O . LYS A 1 199 ? 3.068 4.346 -12.641 1.00 98.00 199 LYS A O 1
ATOM 1546 N N . ALA A 1 200 ? 3.297 6.541 -12.194 1.00 98.06 200 ALA A N 1
ATOM 1547 C CA . ALA A 1 200 ? 3.785 6.904 -13.521 1.00 98.06 200 ALA A CA 1
ATOM 1548 C C . ALA A 1 200 ? 5.118 6.210 -13.847 1.00 98.06 200 ALA A C 1
ATOM 1550 O O . ALA A 1 200 ? 5.254 5.613 -14.911 1.00 98.06 200 ALA A O 1
ATOM 1551 N N . GLN A 1 201 ? 6.068 6.226 -12.909 1.00 97.56 201 GLN A N 1
ATOM 1552 C CA . GLN A 1 201 ? 7.383 5.603 -13.064 1.00 97.56 201 GLN A CA 1
ATOM 1553 C C . GLN A 1 201 ? 7.284 4.079 -13.220 1.00 97.56 201 GLN A C 1
ATOM 1555 O O . GLN A 1 201 ? 7.855 3.534 -14.161 1.00 97.56 201 GLN A O 1
ATOM 1560 N N . ALA A 1 202 ? 6.521 3.395 -12.359 1.00 96.75 202 ALA A N 1
ATOM 1561 C CA . ALA A 1 202 ? 6.311 1.950 -12.465 1.00 96.75 202 ALA A CA 1
ATOM 1562 C C . ALA A 1 202 ? 5.620 1.568 -13.778 1.00 96.75 202 ALA A C 1
ATOM 1564 O O . ALA A 1 202 ? 6.057 0.638 -14.451 1.00 96.75 202 ALA A O 1
ATOM 1565 N N . THR A 1 203 ? 4.583 2.319 -14.170 1.00 96.19 203 THR A N 1
ATOM 1566 C CA . THR A 1 203 ? 3.874 2.092 -15.438 1.00 96.19 203 THR A CA 1
ATOM 1567 C C . THR A 1 203 ? 4.821 2.253 -16.621 1.00 96.19 203 THR A C 1
ATOM 1569 O O . THR A 1 203 ? 4.840 1.401 -17.501 1.00 96.19 203 THR A O 1
ATOM 1572 N N . ALA A 1 204 ? 5.640 3.308 -16.635 1.00 95.31 204 ALA A N 1
ATOM 1573 C CA . ALA A 1 204 ? 6.626 3.536 -17.684 1.00 95.31 204 ALA A CA 1
ATOM 1574 C C . ALA A 1 204 ? 7.623 2.368 -17.774 1.00 95.31 204 ALA A C 1
ATOM 1576 O O . ALA A 1 204 ? 7.764 1.778 -18.841 1.00 95.31 204 ALA A O 1
ATOM 1577 N N . MET A 1 205 ? 8.238 1.978 -16.652 1.00 94.75 205 MET A N 1
ATOM 1578 C CA . MET A 1 205 ? 9.176 0.849 -16.600 1.00 94.75 205 MET A CA 1
ATOM 1579 C C . MET A 1 205 ? 8.551 -0.434 -17.163 1.00 94.75 205 MET A C 1
ATOM 1581 O O . MET A 1 205 ? 9.056 -1.014 -18.126 1.00 94.75 205 MET A O 1
ATOM 1585 N N . MET A 1 206 ? 7.396 -0.817 -16.621 1.00 94.56 206 MET A N 1
ATOM 1586 C CA . MET A 1 206 ? 6.740 -2.081 -16.951 1.00 94.56 206 MET A CA 1
ATOM 1587 C C . MET A 1 206 ? 6.077 -2.098 -18.334 1.00 94.56 206 MET A C 1
ATOM 1589 O O . MET A 1 206 ? 5.739 -3.173 -18.812 1.00 94.56 206 MET A O 1
ATOM 1593 N N . SER A 1 207 ? 5.899 -0.944 -18.987 1.00 92.69 207 SER A N 1
ATOM 1594 C CA . SER A 1 207 ? 5.384 -0.838 -20.365 1.00 92.69 207 SER A CA 1
ATOM 1595 C C . SER A 1 207 ? 6.487 -0.655 -21.416 1.00 92.69 207 SER A C 1
ATOM 1597 O O . SER A 1 207 ? 6.195 -0.448 -22.593 1.00 92.69 207 SER A O 1
ATOM 1599 N N . GLY A 1 208 ? 7.761 -0.763 -21.020 1.00 88.44 208 GLY A N 1
ATOM 1600 C CA . GLY A 1 208 ? 8.898 -0.712 -21.942 1.00 88.44 208 GLY A CA 1
ATOM 1601 C C . GLY A 1 208 ? 9.530 0.657 -22.131 1.00 88.44 208 GLY A C 1
ATOM 1602 O O . GLY A 1 208 ? 10.257 0.864 -23.095 1.00 88.44 208 GLY A O 1
ATOM 1603 N N . ILE A 1 209 ? 9.336 1.588 -21.204 1.00 88.19 209 ILE A N 1
ATOM 1604 C CA . ILE A 1 209 ? 10.090 2.842 -21.159 1.00 88.19 209 ILE A CA 1
ATOM 1605 C C . ILE A 1 209 ? 11.224 2.694 -20.132 1.00 88.19 209 ILE A C 1
ATOM 1607 O O . ILE A 1 209 ? 10.995 2.220 -19.022 1.00 88.19 209 ILE A O 1
ATOM 1611 N N . PRO A 1 210 ? 12.465 3.105 -20.446 1.00 82.56 210 PRO A N 1
ATOM 1612 C CA . PRO A 1 210 ? 12.882 3.818 -21.657 1.00 82.56 210 PRO A CA 1
ATOM 1613 C C . PRO A 1 210 ? 13.301 2.914 -22.826 1.00 82.56 210 PRO A C 1
ATOM 1615 O O . PRO A 1 210 ? 13.689 3.436 -23.865 1.00 82.56 210 PRO A O 1
ATOM 1618 N N . ASN A 1 211 ? 13.276 1.586 -22.674 1.00 85.06 211 ASN A N 1
ATOM 1619 C CA . ASN A 1 211 ? 13.718 0.667 -23.722 1.00 85.06 211 ASN A CA 1
ATOM 1620 C C . ASN A 1 211 ? 12.715 -0.483 -23.945 1.00 85.06 211 ASN A C 1
ATOM 1622 O O . ASN A 1 211 ? 12.730 -1.446 -23.171 1.00 85.06 211 ASN A O 1
ATOM 1626 N N . PRO A 1 212 ? 11.908 -0.448 -25.023 1.00 86.56 212 PRO A N 1
ATOM 1627 C CA . PRO A 1 212 ? 10.901 -1.478 -25.284 1.00 86.56 212 PRO A CA 1
ATOM 1628 C C . PRO A 1 212 ? 11.520 -2.804 -25.749 1.00 86.56 212 PRO A C 1
ATOM 1630 O O . PRO A 1 212 ? 10.883 -3.858 -25.655 1.00 86.56 212 PRO A O 1
ATOM 1633 N N . ALA A 1 213 ? 12.776 -2.774 -26.210 1.00 87.00 213 ALA A N 1
ATOM 1634 C CA . ALA A 1 213 ? 13.531 -3.962 -26.593 1.00 87.00 213 ALA A CA 1
ATOM 1635 C C . ALA A 1 213 ? 14.120 -4.715 -25.386 1.00 87.00 213 ALA A C 1
ATOM 1637 O O . ALA A 1 213 ? 14.555 -5.852 -25.545 1.00 87.00 213 ALA A O 1
ATOM 1638 N N . ALA A 1 214 ? 14.118 -4.130 -24.180 1.00 84.00 214 ALA A N 1
ATOM 1639 C CA . ALA A 1 214 ? 14.554 -4.830 -22.972 1.00 84.00 214 ALA A CA 1
ATOM 1640 C C . ALA A 1 214 ? 13.654 -6.049 -22.698 1.00 84.00 214 ALA A C 1
ATOM 1642 O O . ALA A 1 214 ? 12.432 -5.959 -22.849 1.00 84.00 214 ALA A O 1
ATOM 1643 N N . LYS A 1 215 ? 14.245 -7.192 -22.329 1.00 84.56 215 LYS A N 1
ATOM 1644 C CA . LYS A 1 215 ? 13.524 -8.418 -21.955 1.00 84.56 215 LYS A CA 1
ATOM 1645 C C . LYS A 1 215 ? 14.236 -9.104 -20.772 1.00 84.56 215 LYS A C 1
ATOM 1647 O O . LYS A 1 215 ? 15.442 -9.326 -20.885 1.00 84.56 215 LYS A O 1
ATOM 1652 N N . PRO A 1 216 ? 13.531 -9.428 -19.669 1.00 82.12 216 PRO A N 1
ATOM 1653 C CA . PRO A 1 216 ? 12.165 -8.983 -19.364 1.00 82.12 216 PRO A CA 1
ATOM 1654 C C . PRO A 1 216 ? 12.096 -7.447 -19.256 1.00 82.12 216 PRO A C 1
ATOM 1656 O O . PRO A 1 216 ? 13.128 -6.767 -19.201 1.00 82.12 216 PRO A O 1
ATOM 1659 N N . LEU A 1 217 ? 10.891 -6.874 -19.300 1.00 90.81 217 LEU A N 1
ATOM 1660 C CA . LEU A 1 217 ? 10.734 -5.428 -19.129 1.00 90.81 217 LEU A CA 1
ATOM 1661 C C . LEU A 1 217 ? 11.202 -5.018 -17.725 1.00 90.81 217 LEU A C 1
ATOM 1663 O O . LEU A 1 217 ? 11.018 -5.784 -16.778 1.00 90.81 217 LEU A O 1
ATOM 1667 N N . PRO A 1 218 ? 11.818 -3.835 -17.556 1.00 91.56 218 PRO A N 1
ATOM 1668 C CA . PRO A 1 218 ? 12.253 -3.409 -16.237 1.00 91.56 218 PRO A CA 1
ATOM 1669 C C . PRO A 1 218 ? 11.043 -3.236 -15.314 1.00 91.56 218 PRO A C 1
ATOM 1671 O O . PRO A 1 218 ? 9.992 -2.741 -15.714 1.00 91.56 218 PRO A O 1
ATOM 1674 N N . ALA A 1 219 ? 11.216 -3.604 -14.052 1.00 93.88 219 ALA A N 1
ATOM 1675 C CA . ALA A 1 219 ? 10.215 -3.440 -13.012 1.00 93.88 219 ALA A CA 1
ATOM 1676 C C . ALA A 1 219 ? 10.815 -2.806 -11.745 1.00 93.88 219 ALA A C 1
ATOM 1678 O O . ALA A 1 219 ? 12.034 -2.852 -11.536 1.00 93.88 219 ALA A O 1
ATOM 1679 N N . PRO A 1 220 ? 9.982 -2.164 -10.912 1.00 95.31 220 PRO A N 1
ATOM 1680 C CA . PRO A 1 220 ? 10.465 -1.480 -9.722 1.00 95.31 220 PRO A CA 1
ATOM 1681 C C . PRO A 1 220 ? 10.996 -2.456 -8.665 1.00 95.31 220 PRO A C 1
ATOM 1683 O O . PRO A 1 220 ? 10.356 -3.471 -8.397 1.00 95.31 220 PRO A O 1
ATOM 1686 N N . SER A 1 221 ? 12.132 -2.136 -8.033 1.00 96.19 221 SER A N 1
ATOM 1687 C CA . SER A 1 221 ? 12.732 -3.000 -7.002 1.00 96.19 221 SER A CA 1
ATOM 1688 C C . SER A 1 221 ? 12.356 -2.640 -5.562 1.00 96.19 221 SER A C 1
ATOM 1690 O O . SER A 1 221 ? 12.540 -3.464 -4.667 1.00 96.19 221 SER A O 1
ATOM 1692 N N . PHE A 1 222 ? 11.817 -1.435 -5.331 1.00 97.19 222 PHE A N 1
ATOM 1693 C CA . PHE A 1 222 ? 11.435 -0.918 -4.006 1.00 97.19 222 PHE A CA 1
ATOM 1694 C C . PHE A 1 222 ? 12.590 -0.894 -2.990 1.00 97.19 222 PHE A C 1
ATOM 1696 O O . PHE A 1 222 ? 12.374 -0.930 -1.777 1.00 97.19 222 PHE A O 1
ATOM 1703 N N . GLU A 1 223 ? 13.830 -0.833 -3.471 1.00 97.31 223 GLU A N 1
ATOM 1704 C CA . GLU A 1 223 ? 15.001 -0.753 -2.602 1.00 97.31 223 GLU A CA 1
ATOM 1705 C C . GLU A 1 223 ? 15.124 0.641 -1.980 1.00 97.31 223 GLU A C 1
ATOM 1707 O O . GLU A 1 223 ? 14.696 1.651 -2.543 1.00 97.31 223 GLU A O 1
ATOM 1712 N N . TYR A 1 224 ? 15.717 0.704 -0.789 1.00 96.75 224 TYR A N 1
ATOM 1713 C CA . TYR A 1 224 ? 15.962 1.971 -0.115 1.00 96.75 224 TYR A CA 1
ATOM 1714 C C . TYR A 1 224 ? 17.065 2.754 -0.838 1.00 96.75 224 TYR A C 1
ATOM 1716 O O . TYR A 1 224 ? 18.200 2.294 -0.937 1.00 96.75 224 TYR A O 1
ATOM 1724 N N . GLN A 1 225 ? 16.736 3.957 -1.305 1.00 96.19 225 GLN A N 1
ATOM 1725 C CA . GLN A 1 225 ? 17.627 4.849 -2.045 1.00 96.19 225 GLN A CA 1
ATOM 1726 C C . GLN A 1 225 ? 17.521 6.257 -1.439 1.00 96.19 225 GLN A C 1
ATOM 1728 O O . GLN A 1 225 ? 16.618 7.018 -1.786 1.00 96.19 225 GLN A O 1
ATOM 1733 N N . PRO A 1 226 ? 18.402 6.624 -0.493 1.00 93.50 226 PRO A N 1
ATOM 1734 C CA . PRO A 1 226 ? 18.305 7.901 0.212 1.00 93.50 226 PRO A CA 1
ATOM 1735 C C . PRO A 1 226 ? 18.930 9.079 -0.541 1.00 93.50 226 PRO A C 1
ATOM 1737 O O . PRO A 1 226 ? 18.652 10.218 -0.170 1.00 93.50 226 PRO A O 1
ATOM 1740 N N . VAL A 1 227 ? 19.773 8.808 -1.541 1.00 93.12 227 VAL A N 1
ATOM 1741 C CA . VAL A 1 227 ? 20.490 9.813 -2.336 1.00 93.12 227 VAL A CA 1
ATOM 1742 C C . VAL A 1 227 ? 19.790 9.977 -3.676 1.00 93.12 227 VAL A C 1
ATOM 1744 O O . VAL A 1 227 ? 19.514 8.978 -4.346 1.00 93.12 227 VAL A O 1
ATOM 1747 N N . ASP A 1 228 ? 19.535 11.226 -4.063 1.00 93.12 228 ASP A N 1
ATOM 1748 C CA . ASP A 1 228 ? 18.975 11.557 -5.371 1.00 93.12 228 ASP A CA 1
ATOM 1749 C C . ASP A 1 228 ? 19.928 11.070 -6.481 1.00 93.12 228 ASP A C 1
ATOM 1751 O O . ASP A 1 228 ? 21.074 11.533 -6.534 1.00 93.12 228 ASP A O 1
ATOM 1755 N N . PRO A 1 229 ? 19.490 10.158 -7.370 1.00 89.75 229 PRO A N 1
ATOM 1756 C CA . PRO A 1 229 ? 20.303 9.666 -8.479 1.00 89.75 229 PRO A CA 1
ATOM 1757 C C . PRO A 1 229 ? 20.773 10.758 -9.452 1.00 89.75 229 PRO A C 1
ATOM 1759 O O . PRO A 1 229 ? 21.715 10.515 -10.200 1.00 89.75 229 PRO A O 1
ATOM 1762 N N . GLY A 1 230 ? 20.122 11.927 -9.469 1.00 83.75 230 GLY A N 1
ATOM 1763 C CA . GLY A 1 230 ? 20.519 13.095 -10.259 1.00 83.75 230 GLY A CA 1
ATOM 1764 C C . GLY A 1 230 ? 21.447 14.076 -9.532 1.00 83.75 230 GLY A C 1
ATOM 1765 O O . GLY A 1 230 ? 21.850 15.075 -10.125 1.00 83.75 230 GLY A O 1
ATOM 1766 N N . SER A 1 231 ? 21.789 13.834 -8.262 1.00 81.00 231 SER A N 1
ATOM 1767 C CA . SER A 1 231 ? 22.676 14.717 -7.492 1.00 81.00 231 SER A CA 1
ATOM 1768 C C . SER A 1 231 ? 24.153 14.532 -7.855 1.00 81.00 231 SER A C 1
ATOM 1770 O O . SER A 1 231 ? 24.583 13.432 -8.194 1.00 81.00 231 SER A O 1
ATOM 1772 N N . ALA A 1 232 ? 24.962 15.588 -7.696 1.00 60.88 232 ALA A N 1
ATOM 1773 C CA . ALA A 1 232 ? 26.420 15.540 -7.893 1.00 60.88 232 ALA A CA 1
ATOM 1774 C C . ALA A 1 232 ? 27.098 14.395 -7.104 1.00 60.88 232 ALA A C 1
ATOM 1776 O O . ALA A 1 232 ? 27.970 13.711 -7.625 1.00 60.88 232 ALA A O 1
ATOM 1777 N N . GLN A 1 233 ? 26.614 14.109 -5.891 1.00 58.78 233 GLN A N 1
ATOM 1778 C CA . GLN A 1 233 ? 27.099 13.015 -5.037 1.00 58.78 233 GLN A CA 1
ATOM 1779 C C . GLN A 1 233 ? 26.835 11.618 -5.628 1.00 58.78 233 GLN A C 1
ATOM 1781 O O . GLN A 1 233 ? 27.580 10.679 -5.355 1.00 58.78 233 GLN A O 1
ATOM 1786 N N . ALA A 1 234 ? 25.782 11.460 -6.437 1.00 59.81 234 ALA A N 1
ATOM 1787 C CA . ALA A 1 234 ? 25.491 10.209 -7.132 1.00 59.81 234 ALA A CA 1
ATOM 1788 C C . ALA A 1 234 ? 26.376 10.008 -8.375 1.00 59.81 234 ALA A C 1
ATOM 1790 O O . ALA A 1 234 ? 26.680 8.862 -8.713 1.00 59.81 234 ALA A O 1
ATOM 1791 N N . PHE A 1 235 ? 26.820 11.093 -9.024 1.00 54.91 235 PHE A N 1
ATOM 1792 C CA . PHE A 1 235 ? 27.750 11.035 -10.157 1.00 54.91 235 PHE A CA 1
ATOM 1793 C C . PHE A 1 235 ? 29.143 10.556 -9.729 1.00 54.91 235 PHE A C 1
ATOM 1795 O O . PHE A 1 235 ? 29.705 9.673 -10.381 1.00 54.91 235 PHE A O 1
ATOM 1802 N N . ASP A 1 236 ? 29.645 11.034 -8.587 1.00 50.22 236 ASP A N 1
ATOM 1803 C CA . ASP A 1 236 ? 30.944 10.614 -8.040 1.00 50.22 236 ASP A CA 1
ATOM 1804 C C . ASP A 1 236 ? 30.968 9.120 -7.662 1.00 50.22 236 ASP A C 1
ATOM 1806 O O . ASP A 1 236 ? 31.992 8.450 -7.791 1.00 50.22 236 ASP A O 1
ATOM 1810 N N . ALA A 1 237 ? 29.822 8.565 -7.251 1.00 53.62 237 ALA A N 1
ATOM 1811 C CA . ALA A 1 237 ? 29.679 7.151 -6.904 1.00 53.62 237 ALA A CA 1
ATOM 1812 C C . ALA A 1 237 ? 29.497 6.219 -8.121 1.00 53.62 237 ALA A C 1
ATOM 1814 O O . ALA A 1 237 ? 29.576 4.999 -7.959 1.00 53.62 237 ALA A O 1
ATOM 1815 N N . GLN A 1 238 ? 29.215 6.754 -9.321 1.00 53.88 238 GLN A N 1
ATOM 1816 C CA . GLN A 1 238 ? 28.826 5.949 -10.488 1.00 53.88 238 GLN A CA 1
ATOM 1817 C C . GLN A 1 238 ? 29.827 5.882 -11.649 1.00 53.88 238 GLN A C 1
ATOM 1819 O O . GLN A 1 238 ? 29.571 5.034 -12.496 1.00 53.88 238 GLN A O 1
ATOM 1824 N N . THR A 1 239 ? 30.932 6.652 -11.671 1.00 48.75 239 THR A N 1
ATOM 1825 C CA . THR A 1 239 ? 32.251 6.326 -12.294 1.00 48.75 239 THR A CA 1
ATOM 1826 C C . THR A 1 239 ? 33.082 7.588 -12.577 1.00 48.75 239 THR A C 1
ATOM 1828 O O . THR A 1 239 ? 32.627 8.454 -13.319 1.00 48.75 239 THR A O 1
ATOM 1831 N N . ILE A 1 240 ? 34.367 7.589 -12.201 1.00 42.56 240 ILE A N 1
ATOM 1832 C CA . ILE A 1 240 ? 35.420 7.901 -13.183 1.00 42.56 240 ILE A CA 1
ATOM 1833 C C . ILE A 1 240 ? 36.118 6.566 -13.483 1.00 42.56 240 ILE A C 1
ATOM 1835 O O . ILE A 1 240 ? 36.679 5.975 -12.557 1.00 42.56 240 ILE A O 1
ATOM 1839 N N . PRO A 1 241 ? 36.066 6.042 -14.722 1.00 52.38 241 PRO A N 1
ATOM 1840 C CA . PRO A 1 241 ? 36.901 4.914 -15.125 1.00 52.38 241 PRO A CA 1
ATOM 1841 C C . PRO A 1 241 ? 38.372 5.264 -14.882 1.00 52.38 241 PRO A C 1
ATOM 1843 O O . PRO A 1 241 ? 38.789 6.381 -15.186 1.00 52.38 241 PRO A O 1
ATOM 1846 N N . SER A 1 242 ? 39.175 4.332 -14.367 1.00 56.94 242 SER A N 1
ATOM 1847 C CA . SER A 1 242 ? 40.604 4.554 -14.067 1.00 56.94 242 SER A CA 1
ATOM 1848 C C . SER A 1 242 ? 41.421 5.080 -15.257 1.00 56.94 242 SER A C 1
ATOM 1850 O O . SER A 1 242 ? 42.476 5.668 -15.064 1.00 56.94 242 SER A O 1
ATOM 1852 N N . GLU A 1 243 ? 40.913 4.920 -16.478 1.00 52.31 243 GLU A N 1
ATOM 1853 C CA . GLU A 1 243 ? 41.524 5.354 -17.738 1.00 52.31 243 GLU A CA 1
ATOM 1854 C C . GLU A 1 243 ? 41.336 6.852 -18.060 1.00 52.31 243 GLU A C 1
ATOM 1856 O O . GLU A 1 243 ? 41.957 7.354 -18.992 1.00 52.31 243 GLU A O 1
ATOM 1861 N N . LEU A 1 244 ? 40.502 7.581 -17.305 1.00 46.97 244 LEU A N 1
ATOM 1862 C CA . LEU A 1 244 ? 40.230 9.016 -17.508 1.00 46.97 244 LEU A CA 1
ATOM 1863 C C . LEU A 1 244 ? 40.682 9.902 -16.336 1.00 46.97 244 LEU A C 1
ATOM 1865 O O . LEU A 1 244 ? 40.337 11.084 -16.284 1.00 46.97 244 LEU A O 1
ATOM 1869 N N . GLN A 1 245 ? 41.457 9.367 -15.390 1.00 49.28 245 GLN A N 1
ATOM 1870 C CA . GLN A 1 245 ? 42.083 10.205 -14.369 1.00 49.28 245 GLN A CA 1
ATOM 1871 C C . GLN A 1 245 ? 43.276 10.953 -14.992 1.00 49.28 245 GLN A C 1
ATOM 1873 O O . GLN A 1 245 ? 44.158 10.302 -15.553 1.00 49.28 245 GLN A O 1
ATOM 1878 N N . PRO A 1 246 ? 43.340 12.300 -14.930 1.00 39.41 246 PRO A N 1
ATOM 1879 C CA . PRO A 1 246 ? 44.534 13.015 -15.359 1.00 39.41 246 PRO A CA 1
ATOM 1880 C C . PRO A 1 246 ? 45.700 12.571 -14.475 1.00 39.41 246 PRO A C 1
ATOM 1882 O O . PRO A 1 246 ? 45.589 12.626 -13.248 1.00 39.41 246 PRO A O 1
ATOM 1885 N N . ASN A 1 247 ? 46.783 12.106 -15.108 1.00 48.31 247 ASN A N 1
ATOM 1886 C CA . ASN A 1 247 ? 48.018 11.699 -14.438 1.00 48.31 247 ASN A CA 1
ATOM 1887 C C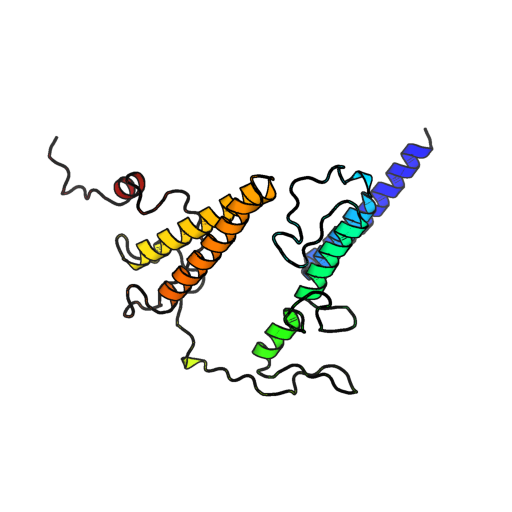 . ASN A 1 247 ? 48.393 12.742 -13.374 1.00 48.31 247 ASN A C 1
ATOM 1889 O O . ASN A 1 247 ? 48.645 13.901 -13.710 1.00 48.31 247 ASN A O 1
ATOM 1893 N N . ARG A 1 248 ? 48.382 12.326 -12.105 1.00 41.28 248 ARG A N 1
ATOM 1894 C CA . ARG A 1 248 ? 49.016 13.062 -11.010 1.00 41.28 248 ARG A CA 1
ATOM 1895 C C . ARG A 1 248 ? 50.470 12.647 -10.892 1.00 41.28 248 ARG A C 1
ATOM 1897 O O . ARG A 1 248 ? 50.734 11.437 -11.058 1.00 41.28 248 ARG A O 1
#

Nearest PDB structures (foldseek):
  6wkf-assembly1_A  TM=5.017E-01  e=3.406E+00  Streptomyces sp.
  5hce-assembly1_A  TM=5.376E-01  e=3.833E+00  Homo sapiens

InterPro domains:
  IPR012347 Ferritin-like [G3DSA:1.20.1260.10] (9-124)
  IPR026820 Iminophenyl-pyruvate dimer synthase [PF12902] (28-113)

Sequence (248 aa):
MTDVQHSLRTWKARFRATSALLEIDAARGLTIGQFYSLISNMIGEVGDKAFINPPRNQIGPALMPDAVIVTNVATAQQAIRTIVEEGEGTSKSPTEVVGRYRYAHYYRLMQIKQGRKLVKDQSGYSYSGDSIVFDPSGVYDVPGNPKVADYPSGSAQRRACNNFNYTYTSLLKTLHALFNGQTPGDRFNAVIGLMMSLKAQATAMMSGIPNPAAKPLPAPSFEYQPVDPGSAQAFDAQTIPSELQPNR

Solvent-accessible surface area (backbone atoms only — not comparable to full-atom values): 14247 Å² total; per-residue (Å²): 123,69,64,64,58,50,54,53,50,54,50,53,53,50,50,50,53,55,47,51,52,50,58,62,34,65,78,71,60,66,53,72,54,57,53,50,48,52,52,44,50,52,46,55,71,66,30,54,83,77,47,55,87,78,66,72,50,74,70,35,49,93,82,39,76,90,39,59,65,60,60,38,42,70,38,43,42,48,46,51,49,47,57,31,18,36,43,66,14,48,102,87,39,59,39,27,87,66,78,90,72,64,45,4,47,52,58,55,53,45,22,63,77,68,36,9,36,76,37,78,60,99,92,45,76,44,69,75,41,61,74,53,91,78,62,77,86,76,56,70,62,54,62,82,86,40,50,66,82,78,34,57,86,93,34,66,56,29,53,52,33,46,49,43,12,24,47,52,38,49,35,53,55,43,49,52,42,37,62,68,53,47,58,72,66,69,40,49,53,48,40,53,54,35,53,52,48,48,50,52,48,44,50,37,23,46,72,22,44,88,48,67,84,48,78,61,19,48,50,71,45,79,49,88,31,94,63,57,71,86,38,74,75,38,50,70,76,71,64,78,60,85,88,73,61,78,87,126

Secondary structure (DSSP, 8-state):
-HHHHHHHHHHHHHHHHHHHHHHHHHTT---HHHHHHHHHHHHHHH-GGGS-SS--S---TTTSTTPPP--SHHHHHHHHHHHHHHHH-BTTBSS-SSSSSSS-HHHHHHHHHHTB--EEETTEEES-SSB----GGGS----SS--GGGSPTT-HHHHHHHHHHHHHHHHHHHHHHHHTTS-HHHHHHHHHHHHHHHHHHHHHHHTT-S-TT-SSPP--------S-TTSHHHHHTT---GGGS---